Protein AF-A0A1Y2H347-F1 (afdb_monomer)

Solvent-accessible surface area (backbone atoms only — not comparable to full-atom values): 18176 Å² total; per-residue (Å²): 78,51,34,68,47,22,34,55,40,88,91,39,102,70,61,48,77,69,73,77,48,32,53,70,47,96,78,20,32,86,60,45,42,64,55,60,91,37,56,75,48,81,49,45,40,50,41,68,44,62,30,28,42,68,55,87,82,55,81,62,73,86,54,78,66,53,73,85,80,64,63,55,88,30,45,24,12,9,27,26,40,29,26,42,15,80,65,55,60,78,53,42,25,29,32,27,60,44,53,52,38,28,67,52,56,76,40,66,50,54,28,24,40,34,58,47,25,44,60,32,76,53,46,82,24,16,31,42,33,45,37,35,40,34,66,34,44,76,42,37,34,43,44,30,18,23,23,28,34,49,39,92,32,92,83,30,41,70,24,74,17,65,57,90,81,74,85,56,73,90,74,93,75,72,89,75,56,83,34,75,27,50,48,62,62,44,76,51,96,42,75,54,66,67,44,45,48,44,14,62,67,49,30,35,22,55,95,21,83,24,49,73,68,60,70,88,56,71,68,76,50,76,82,76,56,80,78,78,78,80,84,71,79,90,73,89,78,90,82,87,87,80,91,81,90,79,88,85,85,86,87,83,88,85,80,89,85,82,89,86,82,88,82,83,90,85,90,86,88,82,88,86,84,82,90,78,95,82,85,90,85,85,89,90,86,80,88,84,89,90,88,80,90,81,136

Structure (mmCIF, N/CA/C/O backbone):
data_AF-A0A1Y2H347-F1
#
_entry.id   AF-A0A1Y2H347-F1
#
loop_
_atom_site.group_PDB
_atom_site.id
_atom_site.type_symbol
_atom_site.label_atom_id
_atom_site.label_alt_id
_atom_site.label_comp_id
_atom_site.label_asym_id
_atom_site.label_entity_id
_atom_site.label_seq_id
_atom_site.pdbx_PDB_ins_code
_atom_site.Cartn_x
_atom_site.Cartn_y
_atom_site.Cartn_z
_atom_site.occupancy
_atom_site.B_iso_or_equiv
_atom_site.auth_seq_id
_atom_site.auth_comp_id
_atom_site.auth_asym_id
_atom_site.auth_atom_id
_atom_site.pdbx_PDB_model_num
ATOM 1 N N . MET A 1 1 ? 3.485 -7.533 -3.518 1.00 93.12 1 MET A N 1
ATOM 2 C CA . MET A 1 1 ? 3.802 -7.143 -2.125 1.00 93.12 1 MET A CA 1
ATOM 3 C C . MET A 1 1 ? 4.384 -8.350 -1.401 1.00 93.12 1 MET A C 1
ATOM 5 O O . MET A 1 1 ? 3.787 -9.410 -1.523 1.00 93.12 1 MET A O 1
ATOM 9 N N . SER A 1 2 ? 5.546 -8.221 -0.750 1.00 95.25 2 SER A N 1
ATOM 10 C CA . SER A 1 2 ? 6.232 -9.284 0.018 1.00 95.25 2 SER A CA 1
ATOM 11 C C . SER A 1 2 ? 6.139 -9.126 1.532 1.00 95.25 2 SER A C 1
ATOM 13 O O . SER A 1 2 ? 6.194 -10.131 2.235 1.00 95.25 2 SER A O 1
ATOM 15 N N . ASN A 1 3 ? 5.980 -7.898 2.028 1.00 97.44 3 ASN A N 1
ATOM 16 C CA . ASN A 1 3 ? 5.660 -7.629 3.426 1.00 97.44 3 ASN A CA 1
ATOM 17 C C . ASN A 1 3 ? 4.485 -6.637 3.507 1.00 97.44 3 ASN A C 1
ATOM 19 O O . ASN A 1 3 ? 4.618 -5.563 2.919 1.00 97.44 3 ASN A O 1
ATOM 23 N N . PRO A 1 4 ? 3.378 -6.968 4.200 1.00 97.88 4 PRO A N 1
ATOM 24 C CA . PRO A 1 4 ? 3.035 -8.325 4.633 1.00 97.88 4 PRO A CA 1
ATOM 25 C C . PRO A 1 4 ? 3.016 -9.303 3.447 1.00 97.88 4 PRO A C 1
ATOM 27 O O . PRO A 1 4 ? 2.833 -8.873 2.300 1.00 97.88 4 PRO A O 1
ATOM 30 N N . PRO A 1 5 ? 3.199 -10.612 3.689 1.00 96.31 5 PRO A N 1
ATOM 31 C CA . PRO A 1 5 ? 2.982 -11.614 2.662 1.00 96.31 5 PRO A CA 1
ATOM 32 C C . PRO A 1 5 ? 1.569 -11.488 2.078 1.00 96.31 5 PRO A C 1
ATOM 34 O O . PRO A 1 5 ? 0.572 -11.641 2.780 1.00 96.31 5 PRO A O 1
ATOM 37 N N . GLY A 1 6 ? 1.484 -11.157 0.792 1.00 95.62 6 GLY A N 1
ATOM 38 C CA . GLY A 1 6 ? 0.223 -11.098 0.063 1.00 95.62 6 GLY A CA 1
ATOM 39 C C . GLY A 1 6 ? -0.402 -12.471 -0.221 1.00 95.62 6 GLY A C 1
ATOM 40 O O . GLY A 1 6 ? 0.164 -13.532 0.033 1.00 95.62 6 GLY A O 1
ATOM 41 N N . GLN A 1 7 ? -1.569 -12.449 -0.848 1.00 95.25 7 GLN A N 1
ATOM 42 C CA . GLN A 1 7 ? -2.299 -13.631 -1.308 1.00 95.25 7 GLN A CA 1
ATOM 43 C C . GLN A 1 7 ? -1.563 -14.427 -2.392 1.00 95.25 7 GLN A C 1
ATOM 45 O O . GLN A 1 7 ? -1.720 -15.639 -2.493 1.00 95.25 7 GLN A O 1
ATOM 50 N N . ALA A 1 8 ? -0.695 -13.761 -3.151 1.00 93.00 8 ALA A N 1
ATOM 51 C CA . ALA A 1 8 ? 0.220 -14.392 -4.091 1.00 93.00 8 ALA A CA 1
ATOM 52 C C . ALA A 1 8 ? 1.613 -13.767 -3.984 1.00 93.00 8 ALA A C 1
ATOM 54 O O . ALA A 1 8 ? 1.756 -12.560 -3.763 1.00 93.00 8 ALA A O 1
ATOM 55 N N . GLY A 1 9 ? 2.639 -14.600 -4.149 1.00 92.00 9 GLY A N 1
ATOM 56 C CA . GLY A 1 9 ? 4.035 -14.214 -3.974 1.00 92.00 9 GLY A CA 1
ATOM 57 C C . GLY A 1 9 ? 4.979 -15.420 -3.949 1.00 92.00 9 GLY A C 1
ATOM 58 O O . GLY A 1 9 ? 4.580 -16.522 -4.328 1.00 92.00 9 GLY A O 1
ATOM 59 N N . PRO A 1 10 ? 6.230 -15.245 -3.498 1.00 89.50 10 PRO A N 1
ATOM 60 C CA . PRO A 1 10 ? 7.246 -16.301 -3.504 1.00 89.50 10 PRO A CA 1
ATOM 61 C C . PRO A 1 10 ? 6.932 -17.494 -2.585 1.00 89.50 10 PRO A C 1
ATOM 63 O O . PRO A 1 10 ? 7.527 -18.550 -2.750 1.00 89.50 10 PRO A O 1
ATOM 66 N N . TRP A 1 11 ? 5.996 -17.348 -1.644 1.00 90.50 11 TRP A N 1
ATOM 67 C CA . TRP A 1 11 ? 5.477 -18.431 -0.793 1.00 90.50 11 TRP A CA 1
ATOM 68 C C . TRP A 1 11 ? 4.327 -19.225 -1.433 1.00 90.50 11 TRP A C 1
ATOM 70 O O . TRP A 1 11 ? 3.799 -20.133 -0.800 1.00 90.50 11 TRP A O 1
ATOM 80 N N . SER A 1 12 ? 3.879 -18.853 -2.634 1.00 85.88 12 SER A N 1
ATOM 81 C CA . SER A 1 12 ? 2.809 -19.562 -3.344 1.00 85.88 12 SER A CA 1
ATOM 82 C C . SER A 1 12 ? 3.376 -20.572 -4.343 1.00 85.88 12 SER A C 1
ATOM 84 O O . SER A 1 12 ? 4.464 -20.366 -4.879 1.00 85.88 12 SER A O 1
ATOM 86 N N . ASP A 1 13 ? 2.607 -21.618 -4.653 1.00 76.38 13 ASP A N 1
ATOM 87 C CA . ASP A 1 13 ? 3.008 -22.707 -5.562 1.00 76.38 13 ASP A CA 1
ATOM 88 C C . ASP A 1 13 ? 3.187 -22.270 -7.032 1.00 76.38 13 ASP A C 1
ATOM 90 O O . ASP A 1 13 ? 3.652 -23.046 -7.867 1.00 76.38 13 ASP A O 1
ATOM 94 N N . ASN A 1 14 ? 2.829 -21.027 -7.375 1.00 64.38 14 ASN A N 1
ATOM 95 C CA . ASN A 1 14 ? 2.967 -20.474 -8.722 1.00 64.38 14 ASN A CA 1
ATOM 96 C C . ASN A 1 14 ? 3.503 -19.028 -8.694 1.00 64.38 14 ASN A C 1
ATOM 98 O O . ASN A 1 14 ? 2.748 -18.082 -8.948 1.00 64.38 14 ASN A O 1
ATOM 102 N N . PRO A 1 15 ? 4.811 -18.825 -8.430 1.00 65.25 15 PRO A N 1
ATOM 103 C CA . PRO A 1 15 ? 5.450 -17.512 -8.458 1.00 65.25 15 PRO A CA 1
ATOM 104 C C . PRO A 1 15 ? 5.712 -17.060 -9.908 1.00 65.25 15 PRO A C 1
ATOM 106 O O . PRO A 1 15 ? 6.836 -16.716 -10.280 1.00 65.25 15 PRO A O 1
ATOM 109 N N . SER A 1 16 ? 4.686 -17.109 -10.761 1.00 69.88 16 SER A N 1
ATOM 110 C CA . SER A 1 16 ? 4.776 -16.646 -12.146 1.00 69.88 16 SER A CA 1
ATOM 111 C C . SER A 1 16 ? 4.855 -15.121 -12.221 1.00 69.88 16 SER A C 1
ATOM 113 O O . SER A 1 16 ? 4.442 -14.400 -11.311 1.00 69.88 16 SER A O 1
ATOM 115 N N . TYR A 1 17 ? 5.326 -14.616 -13.363 1.00 69.50 17 TYR A N 1
ATOM 116 C CA . TYR A 1 17 ? 5.269 -13.188 -13.696 1.00 69.50 17 TYR A CA 1
ATOM 117 C C . TYR A 1 17 ? 3.833 -12.630 -13.659 1.00 69.50 17 TYR A C 1
ATOM 119 O O . TYR A 1 17 ? 3.648 -11.425 -13.529 1.00 69.50 17 TYR A O 1
ATOM 127 N N . GLU A 1 18 ? 2.811 -13.489 -13.750 1.00 80.19 18 GLU A N 1
ATOM 128 C CA . GLU A 1 18 ? 1.409 -13.080 -13.676 1.00 80.19 18 GLU A CA 1
ATOM 129 C C . GLU A 1 18 ? 1.024 -12.609 -12.275 1.00 80.19 18 GLU A C 1
ATOM 131 O O . GLU A 1 18 ? 0.048 -11.878 -12.138 1.00 80.19 18 GLU A O 1
ATOM 136 N N . VAL A 1 19 ? 1.802 -12.950 -11.239 1.00 86.31 19 VAL A N 1
ATOM 137 C CA . VAL A 1 19 ? 1.644 -12.332 -9.917 1.00 86.31 19 VAL A CA 1
ATOM 138 C C . VAL A 1 19 ? 1.801 -10.815 -10.012 1.00 86.31 19 VAL A C 1
ATOM 140 O O . VAL A 1 19 ? 1.100 -10.101 -9.317 1.00 86.31 19 VAL A O 1
ATOM 143 N N . HIS A 1 20 ? 2.621 -10.306 -10.931 1.00 87.62 20 HIS A N 1
ATOM 144 C CA . HIS A 1 20 ? 2.843 -8.876 -11.162 1.00 87.62 20 HIS A CA 1
ATOM 145 C C . HIS A 1 20 ? 1.991 -8.308 -12.298 1.00 87.62 20 HIS A C 1
ATOM 147 O O . HIS A 1 20 ? 2.404 -7.347 -12.938 1.00 87.62 20 HIS A O 1
ATOM 153 N N . ALA A 1 21 ? 0.846 -8.914 -12.610 1.00 88.75 21 ALA A N 1
ATOM 154 C CA . ALA A 1 21 ? -0.069 -8.401 -13.625 1.00 88.75 21 ALA A CA 1
ATOM 155 C C . ALA A 1 21 ? -1.037 -7.356 -13.050 1.00 88.75 21 ALA A C 1
ATOM 157 O O . ALA A 1 21 ? -1.480 -7.457 -11.906 1.00 88.75 21 ALA A O 1
ATOM 158 N N . TRP A 1 22 ? -1.391 -6.369 -13.872 1.00 90.44 22 TRP A N 1
ATOM 159 C CA . TRP A 1 22 ? -2.414 -5.381 -13.541 1.00 90.44 22 TRP A CA 1
ATOM 160 C C . TRP A 1 22 ? -3.820 -5.986 -13.664 1.00 90.44 22 TRP A C 1
ATOM 162 O O . TRP A 1 22 ? -4.029 -7.004 -14.332 1.00 90.44 22 TRP A O 1
ATOM 172 N N . ILE A 1 23 ? -4.800 -5.352 -13.025 1.00 88.19 23 ILE A N 1
ATOM 173 C CA . ILE A 1 23 ? -6.207 -5.750 -13.082 1.00 88.19 23 ILE A CA 1
ATOM 174 C C . ILE A 1 23 ? -6.718 -5.685 -14.529 1.00 88.19 23 ILE A C 1
ATOM 176 O O . ILE A 1 23 ? -6.473 -4.721 -15.247 1.00 88.19 23 ILE A O 1
ATOM 180 N N . GLY A 1 24 ? -7.434 -6.724 -14.961 1.00 84.81 24 GLY A N 1
ATOM 181 C CA . GLY A 1 24 ? -7.954 -6.880 -16.322 1.00 84.81 24 GLY A CA 1
ATOM 182 C C . GLY A 1 24 ? -7.015 -7.631 -17.272 1.00 84.81 24 GLY A C 1
ATOM 183 O O . GLY A 1 24 ? -7.462 -8.130 -18.304 1.00 84.81 24 GLY A O 1
ATOM 184 N N . PHE A 1 25 ? -5.734 -7.797 -16.934 1.00 86.38 25 PHE A N 1
ATOM 185 C CA . PHE A 1 25 ? -4.812 -8.592 -17.747 1.00 86.38 25 PHE A CA 1
ATOM 186 C C . PHE A 1 25 ? -4.905 -10.078 -17.417 1.00 86.38 25 PHE A C 1
ATOM 188 O O . PHE A 1 25 ? -4.845 -10.454 -16.252 1.00 86.38 25 PHE A O 1
ATOM 195 N N . LYS A 1 26 ? -5.012 -10.939 -18.440 1.00 83.69 26 LYS A N 1
ATOM 196 C CA . LYS A 1 26 ? -4.973 -12.413 -18.305 1.00 83.69 26 LYS A CA 1
ATOM 197 C C . LYS A 1 26 ? -5.829 -12.962 -17.148 1.00 83.69 26 LYS A C 1
ATOM 199 O O . LYS A 1 26 ? -5.398 -13.831 -16.398 1.00 83.69 26 LYS A O 1
ATOM 204 N N . GLY A 1 27 ? -7.043 -12.434 -16.992 1.00 81.38 27 GLY A N 1
ATOM 205 C CA . GLY A 1 27 ? -7.990 -12.899 -15.977 1.00 81.38 27 GLY A CA 1
ATOM 206 C C . GLY A 1 27 ? -7.736 -12.390 -14.555 1.00 81.38 27 GLY A C 1
ATOM 207 O O . GLY A 1 27 ? -8.400 -12.865 -13.640 1.00 81.38 27 GLY A O 1
ATOM 208 N N . LYS A 1 28 ? -6.828 -11.426 -14.335 1.00 87.19 28 LYS A N 1
ATOM 209 C CA . LYS A 1 28 ? -6.743 -10.735 -13.040 1.00 87.19 28 LYS A CA 1
ATOM 210 C C . LYS A 1 28 ? -7.983 -9.895 -12.810 1.00 87.19 28 LYS A C 1
ATOM 212 O O . LYS A 1 28 ? -8.314 -9.026 -13.613 1.00 87.19 28 LYS A O 1
ATOM 217 N N . THR A 1 29 ? -8.640 -10.133 -11.687 1.00 87.94 29 THR A N 1
ATOM 218 C CA . THR A 1 29 ? -9.873 -9.449 -11.308 1.00 87.94 29 THR A CA 1
ATOM 219 C C . THR A 1 29 ? -9.644 -8.577 -10.091 1.00 87.94 29 THR A C 1
ATOM 221 O O . THR A 1 29 ? -8.858 -8.912 -9.208 1.00 87.94 29 THR A O 1
ATOM 224 N N . PHE A 1 30 ? -10.355 -7.459 -10.026 1.00 89.75 30 PHE A N 1
ATOM 225 C CA . PHE A 1 30 ? -10.519 -6.738 -8.775 1.00 89.75 30 PHE A CA 1
ATOM 226 C C . PHE A 1 30 ? -11.594 -7.442 -7.919 1.00 89.75 30 PHE A C 1
ATOM 228 O O . PHE A 1 30 ? -12.601 -7.868 -8.489 1.00 89.75 30 PHE A O 1
ATOM 235 N N . PRO A 1 31 ? -11.422 -7.549 -6.589 1.00 94.19 31 PRO A N 1
ATOM 236 C CA . PRO A 1 31 ? -10.257 -7.134 -5.811 1.00 94.19 31 PRO A CA 1
ATOM 237 C C . PRO A 1 31 ? -9.133 -8.185 -5.791 1.00 94.19 31 PRO A C 1
ATOM 239 O O . PRO A 1 31 ? -9.271 -9.310 -6.269 1.00 94.19 31 PRO A O 1
ATOM 242 N N . CYS A 1 32 ? -8.003 -7.795 -5.203 1.00 93.62 32 CYS A N 1
ATOM 243 C CA . CYS A 1 32 ? -6.865 -8.644 -4.870 1.00 93.62 32 CYS A CA 1
ATOM 244 C C . CYS A 1 32 ? -6.243 -9.465 -6.012 1.00 93.62 32 CYS A C 1
ATOM 246 O O . CYS A 1 32 ? -5.554 -10.444 -5.745 1.00 93.62 32 CYS A O 1
ATOM 248 N N . GLY A 1 33 ? -6.492 -9.123 -7.277 1.00 90.38 33 GLY A N 1
ATOM 249 C CA . GLY A 1 33 ? -6.017 -9.896 -8.427 1.00 90.38 33 GLY A CA 1
ATOM 250 C C . GLY A 1 33 ? -6.722 -11.246 -8.615 1.00 90.38 33 GLY A C 1
ATOM 251 O O . GLY A 1 33 ? -6.287 -12.026 -9.462 1.00 90.38 33 GLY A O 1
ATOM 252 N N . GLY A 1 34 ? -7.788 -11.523 -7.852 1.00 91.44 34 GLY A N 1
ATOM 253 C CA . GLY A 1 34 ? -8.517 -12.797 -7.871 1.00 91.44 34 GLY A CA 1
ATOM 254 C C . GLY A 1 34 ? -7.784 -13.963 -7.199 1.00 91.44 34 GLY A C 1
ATOM 255 O O . GLY A 1 34 ? -8.117 -15.120 -7.453 1.00 91.44 34 GLY A O 1
ATOM 256 N N . TYR A 1 35 ? -6.765 -13.689 -6.380 1.00 92.81 35 TYR A N 1
ATOM 257 C CA . TYR A 1 35 ? -6.012 -14.738 -5.694 1.00 92.81 35 TYR A CA 1
ATOM 258 C C . TYR A 1 35 ? -6.795 -15.347 -4.521 1.00 92.81 35 TYR A C 1
ATOM 260 O O . TYR A 1 35 ? -7.585 -14.655 -3.876 1.00 92.81 35 TYR A O 1
ATOM 268 N N . PRO A 1 36 ? -6.569 -16.639 -4.213 1.00 92.69 36 PRO A N 1
ATOM 269 C CA . PRO A 1 36 ? -7.099 -17.245 -3.000 1.00 92.69 36 PRO A CA 1
ATOM 270 C C . PRO A 1 36 ? -6.439 -16.644 -1.753 1.00 92.69 36 PRO A C 1
ATOM 272 O O . PRO A 1 36 ? -5.430 -15.943 -1.824 1.00 92.69 36 PRO A O 1
ATOM 275 N N . LYS A 1 37 ? -6.997 -16.963 -0.584 1.00 94.50 37 LYS A N 1
ATOM 276 C CA . LYS A 1 37 ? -6.430 -16.590 0.714 1.00 94.50 37 LYS A CA 1
ATOM 277 C C . LYS A 1 37 ? -4.957 -16.996 0.826 1.00 94.50 37 LYS A C 1
ATOM 279 O O . LYS A 1 37 ? -4.602 -18.141 0.552 1.00 94.50 37 LYS A O 1
ATOM 284 N N . GLY A 1 38 ? -4.129 -16.051 1.262 1.00 93.06 38 GLY A N 1
ATOM 285 C CA . GLY A 1 38 ? -2.705 -16.257 1.509 1.00 93.06 38 GLY A CA 1
ATOM 286 C C . GLY A 1 38 ? -2.373 -16.442 2.989 1.00 93.06 38 GLY A C 1
ATOM 287 O O . GLY A 1 38 ? -3.270 -16.645 3.814 1.00 93.06 38 GLY A O 1
ATOM 288 N N . PRO A 1 39 ? -1.080 -16.339 3.342 1.00 96.31 39 PRO A N 1
ATOM 289 C CA . PRO A 1 39 ? -0.640 -16.301 4.730 1.00 96.31 39 PRO A CA 1
ATOM 290 C C . PRO A 1 39 ? -1.331 -15.182 5.515 1.00 96.31 39 PRO A C 1
ATOM 292 O O . PRO A 1 39 ? -1.610 -14.108 4.980 1.00 96.31 39 PRO A O 1
ATOM 295 N N . VAL A 1 40 ? -1.575 -15.432 6.802 1.00 98.25 40 VAL A N 1
ATOM 296 C CA . VAL A 1 40 ? -2.191 -14.458 7.709 1.00 98.25 40 VAL A CA 1
ATOM 297 C C . VAL A 1 40 ? -1.109 -13.789 8.546 1.00 98.25 40 VAL A C 1
ATOM 299 O O . VAL A 1 40 ? -0.312 -14.474 9.186 1.00 98.25 40 VAL A O 1
ATOM 302 N N . THR A 1 41 ? -1.099 -12.455 8.566 1.00 98.56 41 THR A N 1
ATOM 303 C CA . THR A 1 41 ? -0.198 -11.669 9.426 1.00 98.56 41 THR A CA 1
ATOM 304 C C . THR A 1 41 ? -0.981 -10.962 10.527 1.00 98.56 41 THR A C 1
ATOM 306 O O . THR A 1 41 ? -1.977 -10.295 10.254 1.00 98.56 41 THR A O 1
ATOM 309 N N . THR A 1 42 ? -0.532 -11.090 11.774 1.00 98.69 42 THR A N 1
ATOM 310 C CA . THR A 1 42 ? -1.181 -10.453 12.928 1.00 98.69 42 THR A CA 1
ATOM 311 C C . THR A 1 42 ? -0.494 -9.141 13.285 1.00 98.69 42 THR A C 1
ATOM 313 O O . THR A 1 42 ? 0.718 -9.109 13.484 1.00 98.69 42 THR A O 1
ATOM 316 N N . TYR A 1 43 ? -1.294 -8.093 13.448 1.00 98.75 43 TYR A N 1
ATOM 317 C CA . TYR A 1 43 ? -0.891 -6.757 13.865 1.00 98.75 43 TYR A CA 1
ATOM 318 C C . TYR A 1 43 ? -1.723 -6.270 15.057 1.00 98.75 43 TYR A C 1
ATOM 320 O O . TYR A 1 43 ? -2.758 -6.845 15.419 1.00 98.75 43 TYR A O 1
ATOM 328 N N . ARG A 1 44 ? -1.280 -5.167 15.655 1.00 98.56 44 ARG A N 1
ATOM 329 C CA . ARG A 1 44 ? -2.075 -4.315 16.539 1.00 98.56 44 ARG A CA 1
ATOM 330 C C . ARG A 1 44 ? -2.377 -2.981 15.861 1.00 98.56 44 ARG A C 1
ATOM 332 O O . ARG A 1 44 ? -1.587 -2.495 15.054 1.00 98.56 44 ARG A O 1
ATOM 339 N N . ALA A 1 45 ? -3.497 -2.364 16.221 1.00 98.44 45 ALA A N 1
ATOM 340 C CA . ALA A 1 45 ? -3.738 -0.962 15.895 1.00 98.44 45 ALA A CA 1
ATOM 341 C C . ALA A 1 45 ? -2.563 -0.102 16.403 1.00 98.44 45 ALA A C 1
ATOM 343 O O . ALA A 1 45 ? -2.077 -0.301 17.518 1.00 98.44 45 ALA A O 1
ATOM 344 N N . GLY A 1 46 ? -2.082 0.824 15.573 1.00 98.25 46 GLY A N 1
ATOM 345 C CA . GLY A 1 46 ? -0.901 1.647 15.844 1.00 98.25 46 GLY A CA 1
ATOM 346 C C . GLY A 1 46 ? 0.427 1.063 15.350 1.00 98.25 46 GLY A C 1
ATOM 347 O O . GLY A 1 46 ? 1.395 1.823 15.258 1.00 98.25 46 GLY A O 1
ATOM 348 N N . ASP A 1 47 ? 0.494 -0.232 15.009 1.00 98.75 47 ASP A N 1
ATOM 349 C CA . ASP A 1 47 ? 1.706 -0.829 14.436 1.00 98.75 47 ASP A CA 1
ATOM 350 C C . ASP A 1 47 ? 2.056 -0.164 13.089 1.00 98.75 47 ASP A C 1
ATOM 352 O O . ASP A 1 47 ? 1.181 0.211 12.303 1.00 98.75 47 ASP A O 1
ATOM 356 N N . ILE A 1 48 ? 3.356 -0.052 12.806 1.00 98.81 48 ILE A N 1
ATOM 357 C CA . ILE A 1 48 ? 3.869 0.393 11.506 1.00 98.81 48 ILE A CA 1
ATOM 358 C C . ILE A 1 48 ? 4.220 -0.835 10.670 1.00 98.81 48 ILE A C 1
ATOM 360 O O . ILE A 1 48 ? 5.061 -1.653 11.047 1.00 98.81 48 ILE A O 1
ATOM 364 N N . ILE A 1 49 ? 3.591 -0.944 9.505 1.00 98.75 49 ILE A N 1
ATOM 365 C CA . ILE A 1 49 ? 3.894 -1.946 8.495 1.00 98.75 49 ILE A CA 1
ATOM 366 C C . ILE A 1 49 ? 5.021 -1.408 7.612 1.00 98.75 49 ILE A C 1
ATOM 368 O O . ILE A 1 49 ? 4.822 -0.462 6.854 1.00 98.75 49 ILE A O 1
ATOM 372 N N . GLN A 1 50 ? 6.191 -2.045 7.658 1.00 98.44 50 GLN A N 1
ATOM 373 C CA . GLN A 1 50 ? 7.275 -1.789 6.704 1.00 98.44 50 GLN A CA 1
ATOM 374 C C . GLN A 1 50 ? 6.950 -2.455 5.366 1.00 98.44 50 GLN A C 1
ATOM 376 O O . GLN A 1 50 ? 7.416 -3.566 5.106 1.00 98.44 50 GLN A O 1
ATOM 381 N N . VAL A 1 51 ? 6.113 -1.841 4.527 1.00 98.69 51 VAL A N 1
ATOM 382 C CA . VAL A 1 51 ? 5.676 -2.506 3.297 1.00 98.69 51 VAL A CA 1
ATOM 383 C C . VAL A 1 51 ? 6.871 -2.749 2.378 1.00 98.69 51 VAL A C 1
ATOM 385 O O . VAL A 1 51 ? 7.665 -1.844 2.119 1.00 98.69 51 VAL A O 1
ATOM 388 N N . ARG A 1 52 ? 7.005 -3.983 1.885 1.00 97.81 52 ARG A N 1
ATOM 389 C CA . ARG A 1 52 ? 8.069 -4.389 0.954 1.00 97.81 52 ARG A CA 1
ATOM 390 C C . ARG A 1 52 ? 7.471 -4.952 -0.323 1.00 97.81 52 ARG A C 1
ATOM 392 O O . ARG A 1 52 ? 6.410 -5.590 -0.320 1.00 97.81 52 ARG A O 1
ATOM 399 N N . PHE A 1 53 ? 8.188 -4.753 -1.420 1.00 95.62 53 PHE A N 1
ATOM 400 C CA . PHE A 1 53 ? 7.850 -5.308 -2.724 1.00 95.62 53 PHE A CA 1
ATOM 401 C C . PHE A 1 53 ? 8.837 -6.402 -3.130 1.00 95.62 53 PHE A C 1
ATOM 403 O O . PHE A 1 53 ? 9.937 -6.518 -2.597 1.00 95.62 53 PHE A O 1
ATOM 410 N N . TRP A 1 54 ? 8.411 -7.242 -4.068 1.00 92.94 54 TRP A N 1
ATOM 411 C CA . TRP A 1 54 ? 9.175 -8.384 -4.557 1.00 92.94 54 TRP A CA 1
ATOM 412 C C . TRP A 1 54 ? 8.880 -8.596 -6.032 1.00 92.94 54 TRP A C 1
ATOM 414 O O . TRP A 1 54 ? 7.740 -8.402 -6.463 1.00 92.94 54 TRP A O 1
ATOM 424 N N . ASN A 1 55 ? 9.883 -9.059 -6.773 1.00 89.81 55 ASN A N 1
ATOM 425 C CA . ASN A 1 55 ? 9.726 -9.612 -8.109 1.00 89.81 55 ASN A CA 1
ATOM 426 C C . ASN A 1 55 ? 10.423 -10.978 -8.221 1.00 89.81 55 ASN A C 1
ATOM 428 O O . ASN A 1 55 ? 11.241 -11.338 -7.380 1.00 89.81 55 ASN A O 1
ATOM 432 N N . HIS A 1 56 ? 10.130 -11.732 -9.281 1.00 88.38 56 HIS A N 1
ATOM 433 C CA . HIS A 1 56 ? 10.597 -13.114 -9.479 1.00 88.38 56 HIS A CA 1
ATOM 434 C C . HIS A 1 56 ? 12.131 -13.294 -9.558 1.00 88.38 56 HIS A C 1
ATOM 436 O O . HIS A 1 56 ? 12.640 -14.426 -9.540 1.00 88.38 56 HIS A O 1
ATOM 442 N N . GLN A 1 57 ? 12.883 -12.196 -9.657 1.00 89.19 57 GLN A N 1
ATOM 443 C CA . GLN A 1 57 ? 14.344 -12.204 -9.662 1.00 89.19 57 GLN A CA 1
ATOM 444 C C . GLN A 1 57 ? 14.937 -12.114 -8.251 1.00 89.19 57 GLN A C 1
ATOM 446 O O . GLN A 1 57 ? 16.063 -12.563 -8.050 1.00 89.19 57 GLN A O 1
ATOM 451 N N . VAL A 1 58 ? 14.178 -11.632 -7.263 1.00 89.88 58 VAL A N 1
ATOM 452 C CA . VAL A 1 58 ? 14.559 -11.684 -5.847 1.00 89.88 58 VAL A CA 1
ATOM 453 C C . VAL A 1 58 ? 14.370 -13.118 -5.338 1.00 89.88 58 VAL A C 1
ATOM 455 O O . VAL A 1 58 ? 13.242 -13.576 -5.143 1.00 89.88 58 VAL A O 1
ATOM 458 N N . LYS A 1 59 ? 15.479 -13.851 -5.167 1.00 88.75 59 LYS A N 1
ATOM 459 C CA . LYS A 1 59 ? 15.471 -15.259 -4.722 1.00 88.75 59 LYS A CA 1
ATOM 460 C C . LYS A 1 59 ? 15.290 -15.407 -3.217 1.00 88.75 59 LYS A C 1
ATOM 462 O O . LYS A 1 59 ? 14.473 -16.211 -2.787 1.00 88.75 59 LYS A O 1
ATOM 467 N N . ASP A 1 60 ? 16.022 -14.612 -2.449 1.00 91.62 60 ASP A N 1
ATOM 468 C CA . ASP A 1 60 ? 15.836 -14.484 -1.008 1.00 91.62 60 ASP A CA 1
ATOM 469 C C . ASP A 1 60 ? 14.967 -13.253 -0.750 1.00 91.62 60 ASP A C 1
ATOM 471 O O . ASP A 1 60 ? 15.451 -12.123 -0.767 1.00 91.62 60 ASP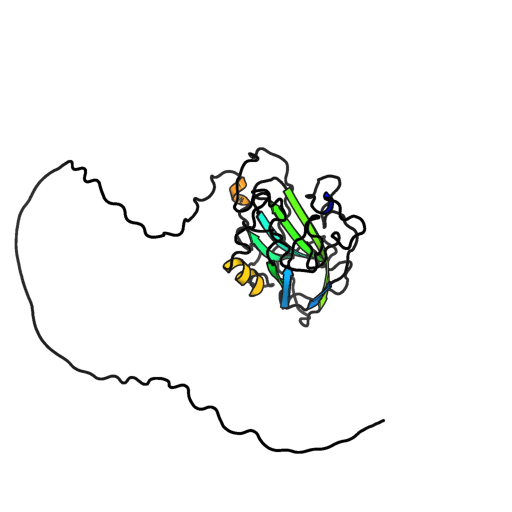 A O 1
ATOM 475 N N . TYR A 1 61 ? 13.656 -13.468 -0.623 1.00 89.00 61 TYR A N 1
ATOM 476 C CA . TYR A 1 61 ? 12.688 -12.384 -0.437 1.00 89.00 61 TYR A CA 1
ATOM 477 C C . TYR A 1 61 ? 12.553 -11.950 1.027 1.00 89.00 61 TYR A C 1
ATOM 479 O O . TYR A 1 61 ? 11.908 -10.936 1.304 1.00 89.00 61 TYR A O 1
ATOM 487 N N . GLN A 1 62 ? 13.110 -12.727 1.959 1.00 91.25 62 GLN A N 1
ATOM 488 C CA . GLN A 1 62 ? 13.113 -12.435 3.387 1.00 91.25 62 GLN A CA 1
ATOM 489 C C . GLN A 1 62 ? 14.231 -11.452 3.744 1.00 91.25 62 GLN A C 1
ATOM 491 O O . GLN A 1 62 ? 14.025 -10.577 4.591 1.00 91.25 62 GLN A O 1
ATOM 496 N N . SER A 1 63 ? 15.383 -11.559 3.079 1.00 93.50 63 SER A N 1
ATOM 497 C CA . SER A 1 63 ? 16.465 -10.581 3.192 1.00 93.50 63 SER A CA 1
ATOM 498 C C . SER A 1 63 ? 16.093 -9.248 2.540 1.00 93.50 63 SER A C 1
ATOM 500 O O . SER A 1 63 ? 15.546 -9.196 1.438 1.00 93.50 63 SER A O 1
ATOM 502 N N . PHE A 1 64 ? 16.401 -8.149 3.229 1.00 94.75 64 PHE A N 1
ATOM 503 C CA . PHE A 1 64 ? 16.126 -6.797 2.751 1.00 94.75 64 PHE A CA 1
ATOM 504 C C . PHE A 1 64 ? 17.272 -5.829 3.116 1.00 94.75 64 PHE A C 1
ATOM 506 O O . PHE A 1 64 ? 17.747 -5.887 4.253 1.00 94.75 64 PHE A O 1
ATOM 513 N N . PRO A 1 65 ? 17.687 -4.911 2.214 1.00 94.38 65 PRO A N 1
ATOM 514 C CA . PRO A 1 65 ? 17.218 -4.762 0.829 1.00 94.38 65 PRO A CA 1
ATOM 515 C C . PRO A 1 65 ? 17.613 -5.965 -0.047 1.00 94.38 65 PRO A C 1
ATOM 517 O O . PRO A 1 65 ? 18.526 -6.709 0.317 1.00 94.38 65 PRO A O 1
ATOM 520 N N . PRO A 1 66 ? 16.932 -6.191 -1.186 1.00 93.44 66 PRO A N 1
ATOM 521 C CA . PRO A 1 66 ? 17.370 -7.206 -2.136 1.00 93.44 66 PRO A CA 1
ATOM 522 C C . PRO A 1 66 ? 18.746 -6.834 -2.730 1.00 93.44 66 PRO A C 1
ATOM 524 O O . PRO A 1 66 ? 19.130 -5.661 -2.681 1.00 93.44 66 PRO A O 1
ATOM 527 N N . PRO A 1 67 ? 19.489 -7.796 -3.317 1.00 91.62 67 PRO A N 1
ATOM 528 C CA . PRO A 1 67 ? 20.751 -7.510 -3.997 1.00 91.62 67 PRO A CA 1
ATOM 529 C C . PRO A 1 67 ? 20.622 -6.397 -5.044 1.00 91.62 67 PRO A C 1
ATOM 531 O O . PRO A 1 67 ? 19.617 -6.319 -5.753 1.00 91.62 67 PRO A O 1
ATOM 534 N N . ASP A 1 68 ? 21.663 -5.573 -5.175 1.00 87.56 68 ASP A N 1
ATOM 535 C CA . ASP A 1 68 ? 21.719 -4.523 -6.193 1.00 87.56 68 ASP A CA 1
ATOM 536 C C . ASP A 1 68 ? 21.603 -5.095 -7.619 1.00 87.56 68 ASP A C 1
ATOM 538 O O . ASP A 1 68 ? 21.968 -6.239 -7.895 1.00 87.56 68 ASP A O 1
ATOM 542 N N . ASN A 1 69 ? 21.172 -4.250 -8.560 1.00 86.25 69 ASN A N 1
ATOM 543 C CA . ASN A 1 69 ? 21.054 -4.554 -9.994 1.00 86.25 69 ASN A CA 1
ATOM 544 C C . ASN A 1 69 ? 19.995 -5.604 -10.375 1.00 86.25 69 ASN A C 1
ATOM 546 O O . ASN A 1 69 ? 20.006 -6.101 -11.504 1.00 86.25 69 ASN A O 1
ATOM 550 N N . ILE A 1 70 ? 19.044 -5.902 -9.492 1.00 89.31 70 ILE A N 1
ATOM 551 C CA . ILE A 1 70 ? 17.805 -6.590 -9.857 1.00 89.31 70 ILE A CA 1
ATOM 552 C C . ILE A 1 70 ? 16.912 -5.632 -10.665 1.00 89.31 70 ILE A C 1
ATOM 554 O O . ILE A 1 70 ? 16.550 -4.558 -10.167 1.00 89.31 70 ILE A O 1
ATOM 558 N N . PRO A 1 71 ? 16.562 -5.972 -11.918 1.00 86.06 71 PRO A N 1
ATOM 559 C CA . PRO A 1 71 ? 15.724 -5.105 -12.719 1.00 86.06 71 PRO A CA 1
ATOM 560 C C . PRO A 1 71 ? 14.279 -5.094 -12.208 1.00 86.06 71 PRO A C 1
ATOM 562 O O . PRO A 1 71 ? 13.788 -6.064 -11.634 1.00 86.06 71 PRO A O 1
ATOM 565 N N . GLN A 1 72 ? 13.590 -3.974 -12.405 1.00 87.19 72 GLN A N 1
ATOM 566 C CA . GLN A 1 72 ? 12.182 -3.806 -12.047 1.00 87.19 72 GLN A CA 1
ATOM 567 C C . GLN A 1 72 ? 11.486 -2.896 -13.058 1.00 87.19 72 GLN A C 1
ATOM 569 O O . GLN A 1 72 ? 12.090 -1.965 -13.586 1.00 87.19 72 GLN A O 1
ATOM 574 N N . ALA A 1 73 ? 10.211 -3.174 -13.325 1.00 85.69 73 ALA A N 1
ATOM 575 C CA . ALA A 1 73 ? 9.366 -2.345 -14.173 1.00 85.69 73 ALA A CA 1
ATOM 576 C C . ALA A 1 73 ? 8.516 -1.445 -13.275 1.00 85.69 73 ALA A C 1
ATOM 578 O O . ALA A 1 73 ? 7.500 -1.877 -12.736 1.00 85.69 73 ALA A O 1
ATOM 579 N N . ARG A 1 74 ? 8.981 -0.210 -13.067 1.00 85.12 74 ARG A N 1
ATOM 580 C CA . ARG A 1 74 ? 8.309 0.759 -12.193 1.00 85.12 74 ARG A CA 1
ATOM 581 C C . ARG A 1 74 ? 7.299 1.640 -12.911 1.00 85.12 74 ARG A C 1
ATOM 583 O O . ARG A 1 74 ? 6.590 2.343 -12.222 1.00 85.12 74 ARG A O 1
ATOM 590 N N . HIS A 1 75 ? 7.188 1.573 -14.238 1.00 83.50 75 HIS A N 1
ATOM 591 C CA . HIS A 1 75 ? 6.121 2.214 -15.024 1.00 83.50 75 HIS A CA 1
ATOM 592 C C . HIS A 1 75 ? 5.787 3.666 -14.618 1.00 83.50 75 HIS A C 1
ATOM 594 O O . HIS A 1 75 ? 4.618 4.031 -14.496 1.00 83.50 75 HIS A O 1
ATOM 600 N N . GLY A 1 76 ? 6.788 4.517 -14.437 1.00 79.81 76 GLY A N 1
ATOM 601 C CA . GLY A 1 76 ? 6.617 5.901 -13.996 1.00 79.81 76 GLY A CA 1
ATOM 602 C C . GLY A 1 76 ? 6.772 6.097 -12.491 1.00 79.81 76 GLY A C 1
ATOM 603 O O . GLY A 1 76 ? 6.543 7.196 -11.989 1.00 79.81 76 GLY A O 1
ATOM 604 N N . GLY A 1 77 ? 7.038 5.012 -11.762 1.00 86.25 77 GLY A N 1
ATOM 605 C CA . GLY A 1 77 ? 6.472 4.812 -10.436 1.00 86.25 77 GLY A CA 1
ATOM 606 C C . GLY A 1 77 ? 4.959 5.056 -10.465 1.00 86.25 77 GLY A C 1
ATOM 607 O O . GLY A 1 77 ? 4.252 4.512 -11.317 1.00 86.25 77 GLY A O 1
ATOM 608 N N . GLY A 1 78 ? 4.427 5.862 -9.554 1.00 87.88 78 GLY A N 1
ATOM 609 C CA . GLY A 1 78 ? 2.998 6.132 -9.538 1.00 87.88 78 GLY A CA 1
ATOM 610 C C . GLY A 1 78 ? 2.416 6.545 -8.204 1.00 87.88 78 GLY A C 1
ATOM 611 O O . GLY A 1 78 ? 3.121 6.932 -7.271 1.00 87.88 78 GLY A O 1
ATOM 612 N N . ALA A 1 79 ? 1.093 6.455 -8.147 1.00 92.06 79 ALA A N 1
ATOM 613 C CA . ALA A 1 79 ? 0.307 6.632 -6.941 1.00 92.06 79 ALA A CA 1
ATOM 614 C C . ALA A 1 79 ? 0.063 5.265 -6.308 1.00 92.06 79 ALA A C 1
ATOM 616 O O . ALA A 1 79 ? -0.653 4.439 -6.876 1.00 92.06 79 ALA A O 1
ATOM 617 N N . CYS A 1 80 ? 0.664 5.031 -5.149 1.00 97.75 80 CYS A N 1
ATOM 618 C CA . CYS A 1 80 ? 0.351 3.902 -4.295 1.00 97.75 80 CYS A CA 1
ATOM 619 C C . CYS A 1 80 ? -0.614 4.324 -3.198 1.00 97.75 80 CYS A C 1
ATOM 621 O O . CYS A 1 80 ? -0.377 5.330 -2.525 1.00 97.75 80 CYS A O 1
ATOM 623 N N . GLU A 1 81 ? -1.615 3.494 -2.944 1.00 98.50 81 GLU A N 1
ATOM 624 C CA . GLU A 1 81 ? -2.442 3.595 -1.749 1.00 98.50 81 GLU A CA 1
ATOM 625 C C . GLU A 1 81 ? -2.377 2.283 -0.972 1.00 98.50 81 GLU A C 1
ATOM 627 O O . GLU A 1 81 ? -2.275 1.188 -1.532 1.00 98.50 81 GLU A O 1
ATOM 632 N N . PHE A 1 82 ? -2.418 2.410 0.345 1.00 98.88 82 PHE A N 1
ATOM 633 C CA . PHE A 1 82 ? -2.419 1.312 1.291 1.00 98.88 82 PHE A CA 1
ATOM 634 C C . PHE A 1 82 ? -3.713 1.380 2.074 1.00 98.88 82 PHE A C 1
ATOM 636 O O . PHE A 1 82 ? -4.007 2.411 2.677 1.00 98.88 82 PHE A O 1
ATOM 643 N N . SER A 1 83 ? -4.495 0.309 2.043 1.00 98.81 83 SER A N 1
ATOM 644 C CA . SER A 1 83 ? -5.882 0.339 2.510 1.00 98.81 83 SER A CA 1
ATOM 645 C C . SER A 1 83 ? -6.219 -0.860 3.377 1.00 98.81 83 SER A C 1
ATOM 647 O O . SER A 1 83 ? -5.650 -1.938 3.217 1.00 98.81 83 SER A O 1
ATOM 649 N N . LEU A 1 84 ? -7.186 -0.683 4.270 1.00 98.88 84 LEU A N 1
ATOM 650 C CA . LEU A 1 84 ? -7.817 -1.764 5.015 1.00 98.88 84 LEU A CA 1
ATOM 651 C C . LEU A 1 84 ? -9.195 -2.064 4.430 1.00 98.88 84 LEU A C 1
ATOM 653 O O . LEU A 1 84 ? -9.926 -1.150 4.061 1.00 98.88 84 LEU A O 1
ATOM 657 N N . SER A 1 85 ? -9.565 -3.340 4.396 1.00 98.62 85 SER A N 1
ATOM 658 C CA . SER A 1 85 ? -10.939 -3.784 4.158 1.00 98.62 85 SER A CA 1
ATOM 659 C C . SER A 1 85 ? -11.347 -4.745 5.260 1.00 98.62 85 SER A C 1
ATOM 661 O O . SER A 1 85 ? -10.606 -5.681 5.558 1.00 98.62 85 SER A O 1
ATOM 663 N N . TYR A 1 86 ? -12.493 -4.495 5.897 1.00 98.25 86 TYR A N 1
ATOM 664 C CA . TYR A 1 86 ? -13.052 -5.335 6.972 1.00 98.25 86 TYR A CA 1
ATOM 665 C C . TYR A 1 86 ? -14.304 -6.105 6.497 1.00 98.25 86 TYR A C 1
ATOM 667 O O . TYR A 1 86 ? -15.049 -6.698 7.286 1.00 98.25 86 TYR A O 1
ATOM 675 N N . ASP A 1 87 ? -14.578 -6.103 5.192 1.00 97.50 87 ASP A N 1
ATOM 676 C CA . ASP A 1 87 ? -15.762 -6.706 4.574 1.00 97.50 87 ASP A CA 1
ATOM 677 C C . ASP A 1 87 ? -15.437 -7.642 3.400 1.00 97.50 87 ASP A C 1
ATOM 679 O O . ASP A 1 87 ? -16.314 -7.950 2.588 1.00 97.50 87 ASP A O 1
ATOM 683 N N . GLY A 1 88 ? -14.201 -8.151 3.357 1.00 95.81 88 GLY A N 1
ATOM 684 C CA . GLY A 1 88 ? -13.754 -9.099 2.337 1.00 95.81 88 GLY A CA 1
ATOM 685 C C . GLY A 1 88 ? -13.473 -8.444 0.986 1.00 95.81 88 GLY A C 1
ATOM 686 O O . GLY A 1 88 ? -13.626 -9.088 -0.048 1.00 95.81 88 GLY A O 1
ATOM 687 N N . GLY A 1 89 ? -13.081 -7.168 0.986 1.00 95.19 89 GLY A N 1
ATOM 688 C CA . GLY A 1 89 ? -12.668 -6.429 -0.204 1.00 95.19 89 GLY A CA 1
ATOM 689 C C . GLY A 1 89 ? -13.796 -5.716 -0.947 1.00 95.19 89 GLY A C 1
ATOM 690 O O . GLY A 1 89 ? -13.607 -5.367 -2.114 1.00 95.19 89 GLY A O 1
ATOM 691 N N . LYS A 1 90 ? -14.957 -5.501 -0.309 1.00 94.12 90 LYS A N 1
ATOM 692 C CA . LYS A 1 90 ? -16.061 -4.728 -0.906 1.00 94.12 90 LYS A CA 1
ATOM 693 C C . LYS A 1 90 ? -15.823 -3.229 -0.752 1.00 94.12 90 LYS A C 1
ATOM 695 O O . LYS A 1 90 ? -16.094 -2.483 -1.688 1.00 94.12 90 LYS A O 1
ATOM 700 N N . THR A 1 91 ? -15.297 -2.808 0.397 1.00 95.62 91 THR A N 1
ATOM 701 C CA . THR A 1 91 ? -14.882 -1.426 0.679 1.00 95.62 91 THR A CA 1
ATOM 702 C C . THR A 1 91 ? -13.415 -1.368 1.094 1.00 95.62 91 THR A C 1
ATOM 704 O O . THR A 1 91 ? -12.861 -2.353 1.591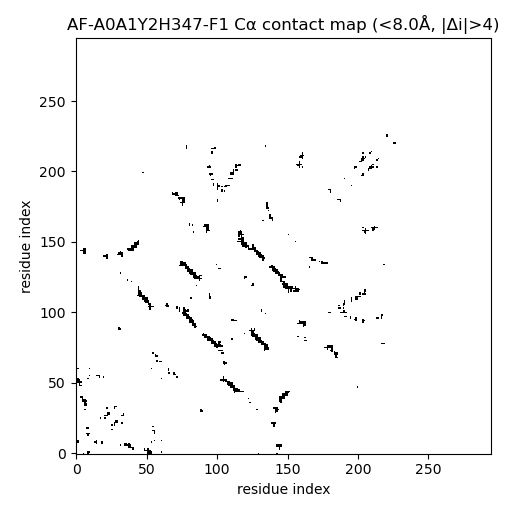 1.00 95.62 91 THR A O 1
ATOM 707 N N . TRP A 1 92 ? -12.779 -0.220 0.846 1.00 98.06 92 TRP A N 1
ATOM 708 C CA . TRP A 1 92 ? -11.348 -0.004 1.053 1.00 98.06 92 TRP A CA 1
ATOM 709 C C . TRP A 1 92 ? -11.098 1.369 1.667 1.00 98.06 92 TRP A C 1
ATOM 711 O O . TRP A 1 92 ? -11.348 2.389 1.029 1.00 98.06 92 TRP A O 1
ATOM 721 N N . ASN A 1 93 ? -10.568 1.379 2.885 1.00 98.62 93 ASN A N 1
ATOM 722 C CA . ASN A 1 93 ? -10.306 2.580 3.667 1.00 98.62 93 ASN A CA 1
ATOM 723 C C . ASN A 1 93 ? -8.799 2.843 3.688 1.00 98.62 93 ASN A C 1
ATOM 725 O O . ASN A 1 93 ? -8.035 2.036 4.226 1.00 98.62 93 ASN A O 1
ATOM 729 N N . VAL A 1 94 ? -8.369 3.952 3.096 1.00 98.81 94 VAL A N 1
ATOM 730 C CA . VAL A 1 94 ? -6.953 4.294 2.938 1.00 98.81 94 VAL A CA 1
ATOM 731 C C . VAL A 1 94 ? -6.335 4.646 4.290 1.00 98.81 94 VAL A C 1
ATOM 733 O O . VAL A 1 94 ? -6.838 5.492 5.026 1.00 98.81 94 VAL A O 1
ATOM 736 N N . ILE A 1 95 ? -5.207 4.008 4.587 1.00 98.81 95 ILE A N 1
ATOM 737 C CA . ILE A 1 95 ? -4.365 4.240 5.767 1.00 98.81 95 ILE A CA 1
ATOM 738 C C . ILE A 1 95 ? -2.966 4.755 5.406 1.00 98.81 95 ILE A C 1
ATOM 740 O O . ILE A 1 95 ? -2.178 5.074 6.292 1.00 98.81 95 ILE A O 1
ATOM 744 N N . GLY A 1 96 ? -2.655 4.857 4.114 1.00 98.75 96 GLY A N 1
ATOM 745 C CA . GLY A 1 96 ? -1.431 5.484 3.647 1.00 98.75 96 GLY A CA 1
ATOM 746 C C . GLY A 1 96 ? -1.401 5.717 2.142 1.00 98.75 96 GLY A C 1
ATOM 747 O O . GLY A 1 96 ? -2.000 4.961 1.382 1.00 98.75 96 GLY A O 1
ATOM 748 N N . GLN A 1 97 ? -0.686 6.749 1.700 1.00 98.56 97 GLN A N 1
ATOM 749 C CA . GLN A 1 97 ? -0.473 7.053 0.285 1.00 98.56 97 GLN A CA 1
ATOM 750 C C . GLN A 1 97 ? 0.965 7.511 0.035 1.00 98.56 97 GLN A C 1
ATOM 752 O O . GLN A 1 97 ? 1.545 8.277 0.809 1.00 98.56 97 GLN A O 1
ATOM 757 N N . TYR A 1 98 ? 1.524 7.064 -1.084 1.00 97.88 98 TYR A N 1
ATOM 758 C CA . TYR A 1 98 ? 2.812 7.509 -1.609 1.00 97.88 98 TYR A CA 1
ATOM 759 C C . TYR A 1 98 ? 2.675 7.808 -3.095 1.00 97.88 98 TYR A C 1
ATOM 761 O O . TYR A 1 98 ? 1.962 7.107 -3.807 1.00 97.88 98 TYR A O 1
ATOM 769 N N . THR A 1 99 ? 3.388 8.816 -3.585 1.00 91.88 99 THR A N 1
ATOM 770 C CA . THR A 1 99 ? 3.330 9.217 -4.999 1.00 91.88 99 THR A CA 1
ATOM 771 C C . THR A 1 99 ? 4.712 9.231 -5.626 1.00 91.88 99 THR A C 1
ATOM 773 O O . THR A 1 99 ? 5.717 9.309 -4.919 1.00 91.88 99 THR A O 1
ATOM 776 N N . LYS A 1 100 ? 4.763 9.300 -6.958 1.00 87.94 100 LYS A N 1
ATOM 777 C CA . LYS A 1 100 ? 5.990 9.387 -7.759 1.00 87.94 100 LYS A CA 1
ATOM 778 C C . LYS A 1 100 ? 6.821 8.121 -7.648 1.00 87.94 100 LYS A C 1
ATOM 780 O O . LYS A 1 100 ? 6.731 7.280 -8.519 1.00 87.94 100 LYS A O 1
ATOM 785 N N . THR A 1 101 ? 7.604 7.930 -6.595 1.00 91.94 101 THR A N 1
ATOM 786 C CA . THR A 1 101 ? 8.614 6.864 -6.549 1.00 91.94 101 THR A CA 1
ATOM 787 C C . THR A 1 101 ? 8.052 5.478 -6.219 1.00 91.94 101 THR A C 1
ATOM 789 O O . THR A 1 101 ? 8.746 4.482 -6.415 1.00 91.94 101 THR A O 1
ATOM 792 N N . CYS A 1 102 ? 6.804 5.379 -5.759 1.00 93.75 102 CYS A N 1
ATOM 793 C CA . CYS A 1 102 ? 6.192 4.103 -5.395 1.00 93.75 102 CYS A CA 1
ATOM 794 C C . CYS A 1 102 ? 5.611 3.356 -6.610 1.00 93.75 102 CYS A C 1
ATOM 796 O O . CYS A 1 102 ? 4.998 3.999 -7.459 1.00 93.75 102 CYS A O 1
ATOM 798 N N . PRO A 1 103 ? 5.725 2.016 -6.688 1.00 94.88 103 PRO A N 1
ATOM 799 C CA . PRO A 1 103 ? 6.486 1.114 -5.818 1.00 94.88 103 PRO A CA 1
ATOM 800 C C . PRO A 1 103 ? 7.968 1.041 -6.213 1.00 94.88 103 PRO A C 1
ATOM 802 O O . PRO A 1 103 ? 8.338 1.336 -7.347 1.00 94.88 103 PRO A O 1
ATOM 805 N N . ASP A 1 104 ? 8.815 0.574 -5.294 1.00 94.25 104 ASP A N 1
ATOM 806 C CA . ASP A 1 104 ? 10.213 0.228 -5.576 1.00 94.25 104 ASP A CA 1
ATOM 807 C C . ASP A 1 104 ? 10.673 -0.914 -4.653 1.00 94.25 104 ASP A C 1
ATOM 809 O O . ASP A 1 104 ? 10.480 -0.839 -3.436 1.00 94.25 104 ASP A O 1
ATOM 813 N N . ILE A 1 105 ? 11.262 -1.976 -5.219 1.00 94.44 105 ILE A N 1
ATOM 814 C CA . ILE A 1 105 ? 11.690 -3.175 -4.472 1.00 94.44 105 ILE A CA 1
ATOM 815 C C . ILE A 1 105 ? 12.875 -2.929 -3.528 1.00 94.44 105 ILE A C 1
ATOM 817 O O . ILE A 1 105 ? 13.120 -3.742 -2.641 1.00 94.44 105 ILE A O 1
ATOM 821 N N . TYR A 1 106 ? 13.616 -1.832 -3.705 1.00 95.12 106 TYR A N 1
ATOM 822 C CA . TYR A 1 106 ? 14.802 -1.520 -2.901 1.00 95.12 106 TYR A CA 1
ATOM 823 C C . TYR A 1 106 ? 14.499 -0.735 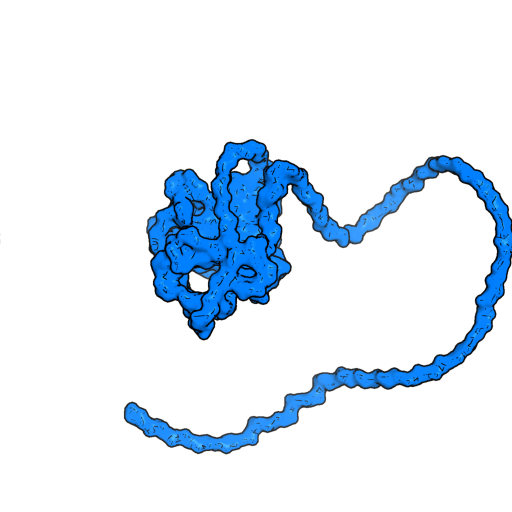-1.621 1.00 95.12 106 TYR A C 1
ATOM 825 O O . TYR A 1 106 ? 15.429 -0.413 -0.877 1.00 95.12 106 TYR A O 1
ATOM 833 N N . TYR A 1 107 ? 13.230 -0.403 -1.373 1.00 96.75 107 TYR A N 1
ATOM 834 C CA . TYR A 1 107 ? 12.808 0.450 -0.265 1.00 96.75 107 TYR A CA 1
ATOM 835 C C . TYR A 1 107 ? 11.684 -0.172 0.559 1.00 96.75 107 TYR A C 1
ATOM 837 O O . TYR A 1 107 ? 10.854 -0.925 0.049 1.00 96.75 107 TYR A O 1
ATOM 845 N N . GLU A 1 108 ? 11.672 0.173 1.845 1.00 98.25 108 GLU A N 1
ATOM 846 C CA . GLU A 1 108 ? 10.519 -0.045 2.711 1.00 98.25 108 GLU A CA 1
ATOM 847 C C . GLU A 1 108 ? 9.602 1.171 2.647 1.00 98.25 108 GLU A C 1
ATOM 849 O O . GLU A 1 108 ? 10.067 2.312 2.618 1.00 98.25 108 GLU A O 1
ATOM 854 N N . TRP A 1 109 ? 8.302 0.910 2.667 1.00 98.56 109 TRP A N 1
ATOM 855 C CA . TRP A 1 109 ? 7.254 1.918 2.589 1.00 98.56 109 TRP A CA 1
ATOM 856 C C . TRP A 1 109 ? 6.451 1.856 3.893 1.00 98.56 109 TRP A C 1
ATOM 858 O O . TRP A 1 109 ? 5.519 1.057 3.992 1.00 98.56 109 TRP A O 1
ATOM 868 N N . PRO A 1 110 ? 6.875 2.588 4.941 1.00 98.75 110 PRO A N 1
ATOM 869 C CA . PRO A 1 110 ? 6.240 2.531 6.252 1.00 98.75 110 PRO A CA 1
ATOM 870 C C . PRO A 1 110 ? 4.806 3.066 6.197 1.00 98.75 110 PRO A C 1
ATOM 872 O O . PRO A 1 110 ? 4.565 4.188 5.759 1.00 98.75 110 PRO A O 1
ATOM 875 N N . VAL A 1 111 ? 3.854 2.276 6.686 1.00 98.81 111 VAL A N 1
ATOM 876 C CA . VAL A 1 111 ? 2.439 2.651 6.786 1.00 98.81 111 VAL A CA 1
ATOM 877 C C . VAL A 1 111 ? 1.940 2.296 8.174 1.00 98.81 111 VAL A C 1
ATOM 879 O O . VAL A 1 111 ? 1.973 1.132 8.571 1.00 98.81 111 VAL A O 1
ATOM 882 N N . GLN A 1 112 ? 1.481 3.287 8.927 1.00 98.81 112 GLN A N 1
ATOM 883 C CA . GLN A 1 112 ? 0.881 3.050 10.230 1.00 98.81 112 GLN A CA 1
ATOM 884 C C . GLN A 1 112 ? -0.560 2.561 10.074 1.00 98.81 112 GLN A C 1
ATOM 886 O O . GLN A 1 112 ? -1.386 3.214 9.442 1.00 98.81 112 GLN A O 1
ATOM 891 N N . ILE A 1 113 ? -0.889 1.445 10.724 1.00 98.81 113 ILE A N 1
ATOM 892 C CA . ILE A 1 113 ? -2.282 1.098 11.007 1.00 98.81 113 ILE A CA 1
ATOM 893 C C . ILE A 1 113 ? -2.787 2.137 12.013 1.00 98.81 113 ILE A C 1
ATOM 895 O O . ILE A 1 113 ? -2.200 2.224 13.095 1.00 98.81 113 ILE A O 1
ATOM 899 N N . PRO A 1 114 ? -3.841 2.923 11.728 1.00 98.38 114 PRO A N 1
ATOM 900 C CA . PRO A 1 114 ? -4.284 3.942 12.668 1.00 98.38 114 PRO A CA 1
ATOM 901 C C . PRO A 1 114 ? -4.586 3.342 14.042 1.00 98.38 114 PRO A C 1
ATOM 903 O O . PRO A 1 114 ? -5.190 2.276 14.149 1.00 98.38 114 PRO A O 1
ATOM 906 N N . ALA A 1 115 ? -4.155 4.018 15.107 1.00 97.06 115 ALA A N 1
ATOM 907 C CA . ALA A 1 115 ? -4.308 3.511 16.473 1.00 97.06 115 ALA A CA 1
ATOM 908 C C . ALA A 1 115 ? -5.779 3.347 16.901 1.00 97.06 115 ALA A C 1
ATOM 910 O O . ALA A 1 115 ? -6.062 2.609 17.839 1.00 97.06 115 ALA A O 1
ATOM 911 N N . ASN A 1 116 ? -6.698 4.014 16.198 1.00 95.75 116 ASN A N 1
ATOM 912 C CA . ASN A 1 116 ? -8.134 4.023 16.451 1.00 95.75 116 ASN A CA 1
ATOM 913 C C . ASN A 1 116 ? -8.948 3.222 15.421 1.00 95.75 116 ASN A C 1
ATOM 915 O O . ASN A 1 116 ? -10.143 3.468 15.281 1.00 95.75 116 ASN A O 1
ATOM 919 N N . VAL A 1 117 ? -8.347 2.281 14.680 1.00 98.06 117 VAL A N 1
ATOM 920 C CA . VAL A 1 117 ? -9.151 1.304 13.921 1.00 98.06 117 VAL A CA 1
ATOM 921 C C . VAL A 1 117 ? -9.786 0.282 14.875 1.00 98.06 117 VAL A C 1
ATOM 923 O O . VAL A 1 117 ? -9.190 -0.026 15.914 1.00 98.06 117 VAL A O 1
ATOM 926 N N . PRO A 1 118 ? -10.969 -0.274 14.557 1.00 97.62 118 PRO A N 1
ATOM 927 C CA . PRO A 1 118 ? -11.549 -1.342 15.361 1.00 97.62 118 PRO A CA 1
ATOM 928 C C . PRO A 1 118 ? -10.774 -2.656 15.183 1.00 97.62 118 PRO A C 1
ATOM 930 O O . PRO A 1 118 ? -9.964 -2.809 14.270 1.00 97.62 118 PRO A O 1
ATOM 933 N N . SER A 1 119 ? -11.027 -3.634 16.055 1.00 98.06 119 SER A N 1
ATOM 934 C CA . SER A 1 119 ? -10.477 -4.979 15.861 1.00 98.06 119 SER A CA 1
ATOM 935 C C . SER A 1 119 ? -11.077 -5.643 14.620 1.00 98.06 119 SER A C 1
ATOM 937 O O . SER A 1 119 ? -12.277 -5.544 14.366 1.00 98.06 119 SER A O 1
ATOM 939 N N . CYS A 1 120 ? -10.252 -6.390 13.894 1.00 97.81 120 CYS A N 1
ATOM 940 C CA . CYS A 1 120 ? -10.670 -7.240 12.790 1.00 97.81 120 CYS A CA 1
ATOM 941 C C . CYS A 1 120 ? -9.949 -8.582 12.907 1.00 97.81 120 CYS A C 1
ATOM 943 O O . CYS A 1 120 ? -8.756 -8.691 12.622 1.00 97.81 120 CYS A O 1
ATOM 945 N N . THR A 1 121 ? -10.668 -9.597 13.380 1.00 96.94 121 THR A N 1
ATOM 946 C CA . THR A 1 121 ? -10.112 -10.923 13.696 1.00 96.94 121 THR A CA 1
ATOM 947 C C . THR A 1 121 ? -10.491 -12.001 12.684 1.00 96.94 121 THR A C 1
ATOM 949 O O . THR A 1 121 ? -9.870 -13.062 12.655 1.00 96.94 121 THR A O 1
ATOM 952 N N . ASP A 1 122 ? -11.466 -11.727 11.818 1.00 97.81 122 ASP A N 1
ATOM 953 C CA . ASP A 1 122 ? -11.850 -12.613 10.725 1.00 97.81 122 ASP A CA 1
ATOM 954 C C . ASP A 1 122 ? -10.916 -12.421 9.522 1.00 97.81 122 ASP A C 1
ATOM 956 O O . ASP A 1 122 ? -11.168 -11.614 8.632 1.00 97.81 122 ASP A O 1
ATOM 960 N N . SER A 1 123 ? -9.828 -13.188 9.485 1.00 96.81 123 SER A N 1
ATOM 961 C CA . SER A 1 123 ? -8.837 -13.133 8.400 1.00 96.81 123 SER A CA 1
ATOM 962 C C . SER A 1 123 ? -9.383 -13.415 6.987 1.00 96.81 123 SER A C 1
ATOM 964 O O . SER A 1 123 ? -8.645 -13.196 6.028 1.00 96.81 123 SER A O 1
ATOM 966 N N . ASP A 1 124 ? -10.624 -13.895 6.818 1.00 94.88 124 ASP A N 1
ATOM 967 C CA . ASP A 1 124 ? -11.283 -13.993 5.503 1.00 94.88 124 ASP A CA 1
ATOM 968 C C . ASP A 1 124 ? -11.874 -12.654 5.043 1.00 94.88 124 ASP A C 1
ATOM 970 O O . ASP A 1 124 ? -12.036 -12.409 3.847 1.00 94.88 124 ASP A O 1
ATOM 974 N N . ARG A 1 125 ? -12.158 -11.762 5.993 1.00 97.06 125 ARG A N 1
ATOM 975 C CA . ARG A 1 125 ? -12.710 -10.427 5.750 1.00 97.06 125 ARG A CA 1
ATOM 976 C C . ARG A 1 125 ? -11.693 -9.308 5.901 1.00 97.06 125 ARG A C 1
ATOM 978 O O . ARG A 1 125 ? -11.848 -8.283 5.245 1.00 97.06 125 ARG A O 1
ATOM 985 N N . CYS A 1 126 ? -10.715 -9.496 6.781 1.00 98.19 126 CYS A N 1
ATOM 986 C CA . CYS A 1 126 ? -9.718 -8.509 7.160 1.00 98.19 126 CYS A CA 1
ATOM 987 C C . CYS A 1 126 ? -8.539 -8.547 6.185 1.00 98.19 126 CYS A C 1
ATOM 989 O O . CYS A 1 126 ? -7.711 -9.464 6.208 1.00 98.19 126 CYS A O 1
ATOM 991 N N . LEU A 1 127 ? -8.463 -7.537 5.325 1.00 98.81 127 LEU A N 1
ATOM 992 C CA . LEU A 1 127 ? -7.450 -7.427 4.286 1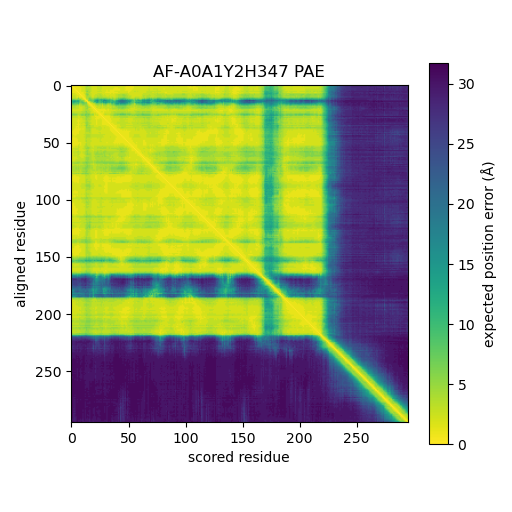.00 98.81 127 LEU A CA 1
ATOM 993 C C . LEU A 1 127 ? -6.664 -6.128 4.446 1.00 98.81 127 LEU A C 1
ATOM 995 O O . LEU A 1 127 ? -7.242 -5.066 4.672 1.00 98.81 127 LEU A O 1
ATOM 999 N N . PHE A 1 128 ? -5.349 -6.217 4.272 1.00 98.88 128 PHE A N 1
ATOM 1000 C CA . PHE A 1 128 ? -4.488 -5.076 3.976 1.00 98.88 128 PHE A CA 1
ATOM 1001 C C . PHE A 1 128 ? -4.183 -5.099 2.483 1.00 98.88 128 PHE A C 1
ATOM 1003 O O . PHE A 1 128 ? -3.721 -6.120 1.973 1.00 98.88 128 PHE A O 1
ATOM 1010 N N . ALA A 1 129 ? -4.429 -4.003 1.779 1.00 98.62 129 ALA A N 1
ATOM 1011 C CA . ALA A 1 129 ? -4.169 -3.908 0.355 1.00 98.62 129 ALA A CA 1
ATOM 1012 C C . ALA A 1 129 ? -3.118 -2.866 0.019 1.00 98.62 129 ALA A C 1
ATOM 1014 O O . ALA A 1 129 ? -3.040 -1.810 0.636 1.00 98.62 129 ALA A O 1
ATOM 1015 N N . TRP A 1 130 ? -2.379 -3.172 -1.037 1.00 98.56 130 TRP A N 1
ATOM 1016 C CA . TRP A 1 130 ? -1.617 -2.223 -1.823 1.00 98.56 130 TRP A CA 1
ATOM 1017 C C . TRP A 1 130 ? -2.320 -2.065 -3.172 1.00 98.56 130 TRP A C 1
ATOM 1019 O O . TRP A 1 130 ? -2.509 -3.055 -3.888 1.00 98.56 130 TRP A O 1
ATOM 1029 N N . SER A 1 131 ? -2.705 -0.839 -3.517 1.00 96.62 131 SER A N 1
ATOM 1030 C CA . SER A 1 131 ? -3.056 -0.455 -4.881 1.00 96.62 131 SER A CA 1
ATOM 1031 C C . SER A 1 131 ? -1.961 0.421 -5.475 1.00 96.62 131 SER A C 1
ATOM 1033 O O . SER A 1 131 ? -1.258 1.138 -4.761 1.00 96.62 131 SER A O 1
ATOM 1035 N N . TRP A 1 132 ? -1.797 0.351 -6.790 1.00 95.69 132 TRP A N 1
ATOM 1036 C CA . TRP A 1 132 ? -0.867 1.199 -7.518 1.00 95.69 132 TRP A CA 1
ATOM 1037 C C . TRP A 1 132 ? -1.434 1.571 -8.881 1.00 95.69 132 TRP A C 1
ATOM 1039 O O . TRP A 1 132 ? -1.716 0.700 -9.701 1.00 95.69 132 TRP A O 1
ATOM 1049 N N . THR A 1 133 ? -1.571 2.873 -9.118 1.00 91.44 133 THR A N 1
ATOM 1050 C CA . THR A 1 133 ? -1.818 3.430 -10.449 1.00 91.44 133 THR A CA 1
ATOM 1051 C C . THR A 1 133 ? -0.495 3.923 -11.017 1.00 91.44 133 THR A C 1
ATOM 1053 O O . THR A 1 133 ? 0.098 4.867 -10.485 1.00 91.44 133 THR A O 1
ATOM 1056 N N . ALA A 1 134 ? -0.027 3.270 -12.077 1.00 87.81 134 ALA A N 1
ATOM 1057 C CA . ALA A 1 134 ? 1.202 3.638 -12.767 1.00 87.81 134 ALA A CA 1
ATOM 1058 C C . ALA A 1 134 ? 1.071 5.012 -13.445 1.00 87.81 134 ALA A C 1
ATOM 1060 O O . ALA A 1 134 ? 0.023 5.332 -14.001 1.00 87.81 134 ALA A O 1
ATOM 1061 N N . TYR A 1 135 ? 2.127 5.830 -13.419 1.00 83.94 135 TYR A N 1
ATOM 1062 C CA . TYR A 1 135 ? 2.100 7.150 -14.072 1.00 83.94 135 TYR A CA 1
ATOM 1063 C C . TYR A 1 135 ? 2.460 7.105 -15.557 1.00 83.94 135 TYR A C 1
ATOM 1065 O O . TYR A 1 135 ? 1.979 7.939 -16.319 1.00 83.94 135 TYR A O 1
ATOM 1073 N N . ALA A 1 136 ? 3.286 6.143 -15.978 1.00 79.44 136 ALA A N 1
ATOM 1074 C CA . ALA A 1 136 ? 3.728 6.025 -17.369 1.00 79.44 136 ALA A CA 1
ATOM 1075 C C . ALA A 1 136 ? 2.882 5.057 -18.206 1.00 79.44 136 ALA A C 1
ATOM 1077 O O . ALA A 1 136 ? 3.070 4.945 -19.418 1.00 79.44 136 ALA A O 1
ATOM 1078 N N . THR A 1 137 ? 1.985 4.301 -17.574 1.00 78.06 1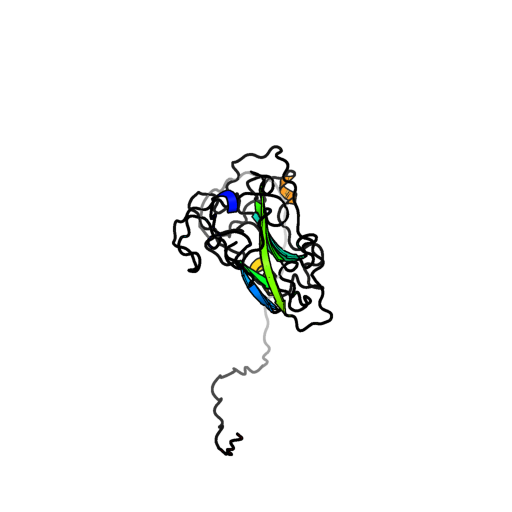37 THR A N 1
ATOM 1079 C CA . THR A 1 137 ? 1.174 3.289 -18.256 1.00 78.06 137 THR A CA 1
ATOM 1080 C C . THR A 1 137 ? -0.255 3.290 -17.746 1.00 78.06 137 THR A C 1
ATOM 1082 O O . THR A 1 137 ? -0.550 3.754 -16.649 1.00 78.06 137 THR A O 1
ATOM 1085 N N . ASN A 1 138 ? -1.148 2.704 -18.539 1.00 75.75 138 ASN A N 1
ATOM 1086 C CA . ASN A 1 138 ? -2.551 2.554 -18.188 1.00 75.75 138 ASN A CA 1
ATOM 1087 C C . ASN A 1 138 ? -2.781 1.283 -17.358 1.00 75.75 138 ASN A C 1
ATOM 1089 O O . ASN A 1 138 ? -3.475 0.365 -17.795 1.00 75.75 138 ASN A O 1
ATOM 1093 N N . GLN A 1 139 ? -2.127 1.189 -16.203 1.00 85.75 139 GLN A N 1
ATOM 1094 C CA . GLN A 1 139 ? -2.122 -0.026 -15.394 1.00 85.75 139 GLN A CA 1
ATOM 1095 C C . GLN A 1 139 ? -2.474 0.281 -13.944 1.00 85.75 139 GLN A C 1
ATOM 1097 O O . GLN A 1 139 ? -1.854 1.122 -13.290 1.00 85.75 139 GLN A O 1
ATOM 1102 N N . PHE A 1 140 ? -3.474 -0.448 -13.456 1.00 90.12 140 PHE A N 1
ATOM 1103 C CA . PHE A 1 140 ? -3.885 -0.457 -12.064 1.00 90.12 140 PHE A CA 1
ATOM 1104 C C . PHE A 1 140 ? -3.572 -1.821 -11.460 1.00 90.12 140 PHE A C 1
ATOM 1106 O O . PHE A 1 140 ? -4.067 -2.853 -11.917 1.00 90.12 140 PHE A O 1
ATOM 1113 N N . TYR A 1 141 ? -2.742 -1.829 -10.430 1.00 94.38 141 TYR A N 1
ATOM 1114 C CA . TYR A 1 141 ? -2.360 -3.016 -9.685 1.00 94.38 141 TYR A CA 1
ATOM 1115 C C . TYR A 1 141 ? -3.073 -3.017 -8.350 1.00 94.38 141 TYR A C 1
ATOM 1117 O O . TYR A 1 141 ? -3.222 -1.972 -7.722 1.00 94.38 141 TYR A O 1
ATOM 1125 N N . HIS A 1 142 ? -3.487 -4.194 -7.895 1.00 95.62 142 HIS A N 1
ATOM 1126 C CA . HIS A 1 142 ? -4.123 -4.322 -6.598 1.00 95.62 142 HIS A CA 1
ATOM 1127 C C . HIS A 1 142 ? -3.860 -5.705 -6.002 1.00 95.62 142 HIS A C 1
ATOM 1129 O O . HIS A 1 142 ? -4.260 -6.729 -6.555 1.00 95.62 142 HIS A O 1
ATOM 1135 N N . HIS A 1 143 ? -3.158 -5.719 -4.872 1.00 96.31 143 HIS A N 1
ATOM 1136 C CA . HIS A 1 143 ? -2.798 -6.917 -4.122 1.00 96.31 143 HIS A CA 1
ATOM 1137 C C . HIS A 1 143 ? -3.264 -6.806 -2.685 1.00 96.31 143 HIS A C 1
ATOM 1139 O O . HIS A 1 143 ? -3.150 -5.744 -2.080 1.00 96.31 143 HIS A O 1
ATOM 1145 N N . CYS A 1 144 ? -3.661 -7.937 -2.116 1.00 98.12 144 CYS A N 1
ATOM 1146 C CA . CYS A 1 144 ? -4.103 -8.023 -0.733 1.00 98.12 144 CYS A CA 1
ATOM 1147 C C . CYS A 1 144 ? -3.227 -8.987 0.063 1.00 98.12 144 CYS A C 1
ATOM 1149 O O . CYS A 1 144 ? -2.702 -9.953 -0.488 1.00 98.12 144 CYS A O 1
ATOM 1151 N N . ALA A 1 145 ? -3.103 -8.735 1.357 1.00 98.50 145 ALA A N 1
ATOM 1152 C CA . ALA A 1 145 ? -2.649 -9.664 2.377 1.00 98.50 145 ALA A CA 1
ATOM 1153 C C . ALA A 1 145 ? -3.795 -9.916 3.353 1.00 98.50 145 ALA A C 1
ATOM 1155 O O . ALA A 1 145 ? -4.530 -8.991 3.708 1.00 98.50 145 ALA A O 1
ATOM 1156 N N . ASN A 1 146 ? -3.926 -11.159 3.804 1.00 98.62 146 ASN A N 1
ATOM 1157 C CA . ASN A 1 146 ? -4.849 -11.500 4.873 1.00 98.62 146 ASN A CA 1
ATOM 1158 C C . ASN A 1 146 ? -4.217 -11.088 6.203 1.00 98.62 146 ASN A C 1
ATOM 1160 O O . ASN A 1 146 ? -3.072 -11.439 6.500 1.00 98.62 146 ASN A O 1
ATOM 1164 N N . VAL A 1 147 ? -4.953 -10.324 7.002 1.00 98.75 147 VAL A N 1
ATOM 1165 C CA . VAL A 1 147 ? -4.441 -9.793 8.265 1.00 98.75 147 VAL A CA 1
ATOM 1166 C C . VAL A 1 147 ? -5.397 -10.071 9.410 1.00 98.75 147 VAL A C 1
ATOM 1168 O O . VAL A 1 147 ? -6.584 -10.304 9.214 1.00 98.75 147 VAL A O 1
ATOM 1171 N N . VAL A 1 148 ? -4.866 -10.031 10.623 1.00 98.69 148 VAL A N 1
ATOM 1172 C CA . VAL A 1 148 ? -5.644 -9.875 11.852 1.00 98.69 148 VAL A CA 1
ATOM 1173 C C . VAL A 1 148 ? -5.158 -8.602 12.518 1.00 98.69 148 VAL A C 1
ATOM 1175 O O . VAL A 1 148 ? -3.954 -8.417 12.674 1.00 98.69 148 VAL A O 1
ATOM 1178 N N . ILE A 1 149 ? -6.076 -7.724 12.908 1.00 98.69 149 ILE A N 1
ATOM 1179 C CA . ILE A 1 149 ? -5.752 -6.471 13.591 1.00 98.69 149 ILE A CA 1
ATOM 1180 C C . ILE A 1 149 ? -6.431 -6.491 14.952 1.00 98.69 149 ILE A C 1
ATOM 1182 O O . ILE A 1 149 ? -7.657 -6.494 15.045 1.00 98.69 149 ILE A O 1
ATOM 1186 N N . ASN A 1 150 ? -5.625 -6.502 16.008 1.00 98.38 150 ASN A N 1
ATOM 1187 C CA . ASN A 1 150 ? -6.111 -6.384 17.377 1.00 98.38 150 ASN A CA 1
ATOM 1188 C C . ASN A 1 150 ? -6.094 -4.914 17.798 1.00 98.38 150 ASN A C 1
ATOM 1190 O O . ASN A 1 150 ? -5.062 -4.252 17.708 1.00 98.38 150 ASN A O 1
ATOM 1194 N N . SER A 1 151 ? -7.217 -4.412 18.292 1.00 96.62 151 SER A N 1
ATOM 1195 C CA . SER A 1 151 ? -7.350 -3.044 18.787 1.00 96.62 151 SER A CA 1
ATOM 1196 C C . SER A 1 151 ? -7.870 -3.037 20.217 1.00 96.62 151 SER A C 1
ATOM 1198 O O . SER A 1 151 ? -8.721 -3.849 20.583 1.00 96.62 151 SER A O 1
ATOM 1200 N N . ALA A 1 152 ? -7.357 -2.103 21.016 1.00 92.62 152 ALA A N 1
ATOM 1201 C CA . ALA A 1 152 ? -7.868 -1.821 22.353 1.00 92.62 152 ALA A CA 1
ATOM 1202 C C . ALA A 1 152 ? -9.015 -0.794 22.338 1.00 92.62 152 ALA A C 1
ATOM 1204 O O . ALA A 1 152 ? -9.602 -0.548 23.388 1.00 92.62 152 ALA A O 1
ATOM 1205 N N . ASP A 1 153 ? -9.325 -0.195 21.181 1.00 91.62 153 ASP A N 1
ATOM 1206 C CA . ASP A 1 153 ? -10.382 0.805 21.038 1.00 91.62 153 ASP A CA 1
ATOM 1207 C C . ASP A 1 153 ? -11.712 0.143 20.620 1.00 91.62 153 ASP A C 1
ATOM 1209 O O . ASP A 1 153 ? -11.879 -0.226 19.451 1.00 91.62 153 ASP A O 1
ATOM 1213 N N . PRO A 1 154 ? -12.681 -0.021 21.544 1.00 85.44 154 PRO A N 1
ATOM 1214 C CA . PRO A 1 154 ? -13.978 -0.613 21.225 1.00 85.44 154 PRO A CA 1
ATOM 1215 C C . PRO A 1 154 ? -14.855 0.302 20.360 1.00 85.44 154 PRO A C 1
ATOM 1217 O O . PRO A 1 154 ? -15.811 -0.181 19.759 1.00 85.44 154 PRO A O 1
ATOM 1220 N N . ASN A 1 155 ? -14.539 1.600 20.293 1.00 92.62 155 ASN A N 1
ATOM 1221 C CA . ASN A 1 155 ? -15.257 2.597 19.499 1.00 92.62 155 ASN A CA 1
ATOM 1222 C C . ASN A 1 155 ? -14.448 3.029 18.265 1.00 92.62 155 ASN A C 1
ATOM 1224 O O . ASN A 1 155 ? -14.752 4.055 17.649 1.00 92.62 155 ASN A O 1
ATOM 1228 N N . GLY A 1 156 ? -13.420 2.251 17.913 1.00 94.06 156 GLY A N 1
ATOM 1229 C CA . GLY A 1 156 ? -12.565 2.523 16.774 1.00 94.06 156 GLY A CA 1
ATOM 1230 C C . GLY A 1 156 ? -13.357 2.618 15.471 1.00 94.06 156 GLY A C 1
ATOM 1231 O O . GLY A 1 156 ? -14.390 1.975 15.285 1.00 94.06 156 GLY A O 1
ATOM 1232 N N . SER A 1 157 ? -12.861 3.428 14.546 1.00 97.38 157 SER A N 1
ATOM 1233 C CA . SER A 1 157 ? -13.468 3.655 13.237 1.00 97.38 157 SER A CA 1
ATOM 1234 C C . SER A 1 157 ? -12.415 3.550 12.145 1.00 97.38 157 SER A C 1
ATOM 1236 O O . SER A 1 157 ? -11.267 3.958 12.321 1.00 97.38 157 SER A O 1
ATOM 1238 N N . LEU A 1 158 ? -12.805 3.000 10.996 1.00 98.00 158 LEU A N 1
ATOM 1239 C CA . LEU A 1 158 ? -11.953 3.044 9.815 1.00 98.00 158 LEU A CA 1
ATOM 1240 C C . LEU A 1 158 ? -11.885 4.481 9.268 1.00 98.00 158 LEU A C 1
ATOM 1242 O O . LEU A 1 158 ? -12.857 5.231 9.401 1.00 98.00 158 LEU A O 1
ATOM 1246 N N . PRO A 1 159 ? -10.763 4.885 8.647 1.00 97.56 159 PRO A N 1
ATOM 1247 C CA . PRO A 1 159 ? -10.656 6.194 8.009 1.00 97.56 159 PRO A CA 1
ATOM 1248 C C . PRO A 1 159 ? -11.713 6.388 6.916 1.00 97.56 159 PRO A C 1
ATOM 1250 O O . PRO A 1 159 ? -12.035 5.429 6.218 1.00 97.56 159 PRO A O 1
ATOM 1253 N N . PRO A 1 160 ? -12.239 7.605 6.714 1.00 97.19 160 PRO A N 1
ATOM 1254 C CA . PRO A 1 160 ? -13.302 7.840 5.739 1.00 97.19 160 PRO A CA 1
ATOM 1255 C C . PRO A 1 160 ? -12.788 8.007 4.299 1.00 97.19 160 PRO A C 1
ATOM 1257 O O . PRO A 1 160 ? -13.596 8.122 3.383 1.00 97.19 160 PRO A O 1
ATOM 1260 N N . LEU A 1 161 ? -11.468 8.067 4.091 1.00 97.88 161 LEU A N 1
ATOM 1261 C CA . LEU A 1 161 ? -10.868 8.135 2.762 1.00 97.88 161 LEU A CA 1
ATOM 1262 C C . LEU A 1 161 ? -11.041 6.794 2.045 1.00 97.88 161 LEU A C 1
ATOM 1264 O O . LEU A 1 161 ? -10.450 5.791 2.448 1.00 97.88 161 LEU A O 1
ATOM 1268 N N . GLU A 1 162 ? -11.834 6.791 0.980 1.00 96.00 162 GLU A N 1
ATOM 1269 C CA . GLU A 1 162 ? -11.996 5.626 0.116 1.00 96.00 162 GLU A CA 1
ATOM 1270 C C . GLU A 1 162 ? -10.823 5.506 -0.860 1.00 96.00 162 GLU A C 1
ATOM 1272 O O . GLU A 1 162 ? -10.328 6.502 -1.389 1.00 96.00 162 GLU A O 1
ATOM 1277 N N . MET A 1 163 ? -10.379 4.272 -1.101 1.00 94.56 163 MET A N 1
ATOM 1278 C CA . MET A 1 163 ? -9.318 3.987 -2.066 1.00 94.56 163 MET A CA 1
ATOM 1279 C C . MET A 1 163 ? -9.754 4.355 -3.483 1.00 94.56 163 MET A C 1
ATOM 1281 O O . MET A 1 163 ? -10.868 4.044 -3.914 1.00 94.56 163 MET A O 1
ATOM 1285 N N . THR A 1 164 ? -8.837 4.928 -4.252 1.00 89.94 164 THR A N 1
ATOM 1286 C CA . THR A 1 164 ? -9.063 5.193 -5.666 1.00 89.94 164 THR A CA 1
ATOM 1287 C C . THR A 1 164 ? -9.075 3.872 -6.441 1.00 89.94 164 THR A C 1
ATOM 1289 O O . THR A 1 164 ? -8.078 3.150 -6.504 1.00 89.94 164 THR A O 1
ATOM 1292 N N . VAL A 1 165 ? -10.201 3.558 -7.085 1.00 83.19 165 VAL A N 1
ATOM 1293 C CA . VAL A 1 165 ? -10.320 2.425 -8.017 1.00 83.19 165 VAL A CA 1
ATOM 1294 C C . VAL A 1 165 ? -10.444 2.972 -9.433 1.00 83.19 165 VAL A C 1
ATOM 1296 O O . VAL A 1 165 ? -11.447 3.591 -9.785 1.00 83.19 165 VAL A O 1
ATOM 1299 N N . THR A 1 166 ? -9.419 2.758 -10.257 1.00 71.62 166 THR A N 1
ATOM 1300 C CA . THR A 1 166 ? -9.394 3.237 -11.643 1.00 71.62 166 THR A CA 1
ATOM 1301 C C . THR A 1 166 ? -9.689 2.100 -12.622 1.00 71.62 166 THR A C 1
ATOM 1303 O O . THR A 1 166 ? -9.019 1.069 -12.633 1.00 71.62 166 THR A O 1
ATOM 1306 N N . ASN A 1 167 ? -10.697 2.290 -13.481 1.00 61.84 167 ASN A N 1
ATOM 1307 C CA . ASN A 1 167 ? -10.845 1.487 -14.693 1.00 61.84 167 ASN A CA 1
ATOM 1308 C C . ASN A 1 167 ? -9.971 2.128 -15.773 1.00 61.84 167 ASN A C 1
ATOM 1310 O O . ASN A 1 167 ? -10.349 3.148 -16.354 1.00 61.84 167 ASN A O 1
ATOM 1314 N N . VAL A 1 168 ? -8.766 1.600 -15.980 1.00 55.19 168 VAL A N 1
ATOM 1315 C CA . VAL A 1 168 ? -7.812 2.200 -16.916 1.00 55.19 168 VAL A CA 1
ATOM 1316 C C . VAL A 1 168 ? -8.140 1.760 -18.346 1.00 55.19 168 VAL A C 1
ATOM 1318 O O . VAL A 1 168 ? -7.497 0.883 -18.917 1.00 55.19 168 VAL A O 1
ATOM 1321 N N . GLU A 1 169 ? -9.188 2.342 -18.931 1.00 44.94 169 GLU A N 1
ATOM 1322 C CA . GLU A 1 169 ? -9.498 2.143 -20.349 1.00 44.94 169 GLU A CA 1
ATOM 1323 C C . GLU A 1 169 ? -8.368 2.738 -21.207 1.00 44.94 169 GLU A C 1
ATOM 1325 O O . GLU A 1 169 ? -7.980 3.899 -21.057 1.00 44.94 169 GLU A O 1
ATOM 1330 N N . GLN A 1 170 ? -7.786 1.920 -22.093 1.00 43.59 170 GLN A N 1
ATOM 1331 C CA . GLN A 1 170 ? -6.693 2.316 -22.984 1.00 43.59 170 GLN A CA 1
ATOM 1332 C C . GLN A 1 170 ? -7.130 3.436 -23.937 1.00 43.59 170 GLN A C 1
ATOM 1334 O O . GLN A 1 170 ? -7.643 3.153 -25.016 1.00 43.59 170 GLN A O 1
ATOM 1339 N N . ILE A 1 171 ? -6.868 4.704 -23.607 1.00 36.66 171 ILE A N 1
ATOM 1340 C CA . ILE A 1 171 ? -7.009 5.792 -24.583 1.00 36.66 171 ILE A CA 1
ATOM 1341 C C . ILE A 1 171 ? -5.800 6.739 -24.525 1.00 36.66 171 ILE A C 1
ATOM 1343 O O . ILE A 1 171 ? -5.666 7.567 -23.631 1.00 36.66 171 ILE A O 1
ATOM 1347 N N . GLY A 1 172 ? -4.933 6.626 -25.540 1.00 42.66 172 GLY A N 1
ATOM 1348 C CA . GLY A 1 172 ? -4.247 7.780 -26.137 1.00 42.66 172 GLY A CA 1
ATOM 1349 C C . GLY A 1 172 ? -2.992 8.361 -25.473 1.00 42.66 172 GLY A C 1
ATOM 1350 O O . GLY A 1 172 ? -2.720 9.533 -25.716 1.00 42.66 172 GLY A O 1
ATOM 1351 N N . GLN A 1 173 ? -2.206 7.606 -24.697 1.00 42.06 173 GLN A N 1
ATOM 1352 C CA . GLN A 1 173 ? -0.962 8.122 -24.094 1.00 42.06 173 GLN A CA 1
ATOM 1353 C C . GLN A 1 173 ? 0.308 7.560 -24.748 1.00 42.06 173 GLN A C 1
ATOM 1355 O O . GLN A 1 173 ? 0.357 6.401 -25.163 1.00 42.06 173 GLN A O 1
ATOM 1360 N N . LYS A 1 174 ? 1.342 8.405 -24.860 1.00 38.22 174 LYS A N 1
ATOM 1361 C CA . LYS A 1 174 ? 2.646 8.031 -25.427 1.00 38.22 174 LYS A CA 1
ATOM 1362 C C . LYS A 1 174 ? 3.423 7.177 -24.422 1.00 38.22 174 LYS A C 1
ATOM 1364 O O . LYS A 1 174 ? 3.647 7.611 -23.302 1.00 38.22 174 LYS A O 1
ATOM 1369 N N . ALA A 1 175 ? 3.897 6.014 -24.862 1.00 41.88 175 ALA A N 1
ATOM 1370 C CA . ALA A 1 175 ? 4.674 5.039 -24.087 1.00 41.88 175 ALA A CA 1
ATOM 1371 C C . ALA A 1 175 ? 6.104 5.495 -23.687 1.00 41.88 175 ALA A C 1
ATOM 1373 O O . ALA A 1 175 ? 6.964 4.650 -23.461 1.00 41.88 175 ALA A O 1
ATOM 1374 N N . ASP A 1 176 ? 6.374 6.805 -23.640 1.00 38.78 176 ASP A N 1
ATOM 1375 C CA . ASP A 1 176 ? 7.718 7.396 -23.496 1.00 38.78 176 ASP A CA 1
ATOM 1376 C C . ASP A 1 176 ? 7.762 8.528 -22.448 1.00 38.78 176 ASP A C 1
ATOM 1378 O O . ASP A 1 176 ? 8.408 9.562 -22.618 1.00 38.78 176 ASP A O 1
ATOM 1382 N N . THR A 1 177 ? 7.025 8.374 -21.348 1.00 42.72 177 THR A N 1
ATOM 1383 C CA . THR A 1 177 ? 7.216 9.215 -20.160 1.00 42.72 177 THR A CA 1
ATOM 1384 C C . THR A 1 177 ? 8.304 8.582 -19.302 1.00 42.72 177 THR A C 1
ATOM 1386 O O . THR A 1 177 ? 8.072 7.565 -18.654 1.00 42.72 177 THR A O 1
ATOM 1389 N N . ASN A 1 178 ? 9.504 9.157 -19.329 1.00 43.97 178 ASN A N 1
ATOM 1390 C CA . ASN A 1 178 ? 10.628 8.705 -18.516 1.00 43.97 178 ASN A CA 1
ATOM 1391 C C . ASN A 1 178 ? 10.515 9.330 -17.116 1.00 43.97 178 ASN A C 1
ATOM 1393 O O . ASN A 1 178 ? 10.903 10.483 -16.942 1.00 43.97 178 ASN A O 1
ATOM 1397 N N . ALA A 1 179 ? 9.981 8.607 -16.127 1.00 52.91 179 ALA A N 1
ATOM 1398 C CA . ALA A 1 179 ? 10.049 9.038 -14.733 1.00 52.91 179 ALA A CA 1
ATOM 1399 C C . ALA A 1 179 ? 11.339 8.551 -14.057 1.00 52.91 179 ALA A C 1
ATOM 1401 O O . ALA A 1 179 ? 12.055 7.663 -14.540 1.00 52.91 179 ALA A O 1
ATOM 1402 N N . GLU A 1 180 ? 11.639 9.132 -12.897 1.00 52.09 180 GLU A N 1
ATOM 1403 C CA . GLU A 1 180 ? 12.784 8.751 -12.078 1.00 52.09 180 GLU A CA 1
ATOM 1404 C C . GLU A 1 180 ? 12.717 7.262 -11.678 1.00 52.09 180 GLU A C 1
ATOM 1406 O O . GLU A 1 180 ? 11.947 6.835 -10.808 1.00 52.09 180 GLU A O 1
ATOM 1411 N N . GLY A 1 181 ? 13.577 6.458 -12.309 1.00 51.16 181 GLY A N 1
ATOM 1412 C CA . GLY A 1 181 ? 13.688 5.027 -12.043 1.00 51.16 181 GLY A CA 1
ATOM 1413 C C . GLY A 1 181 ? 13.108 4.093 -13.107 1.00 51.16 181 GLY A C 1
ATOM 1414 O O . GLY A 1 181 ? 13.169 2.883 -12.910 1.00 51.16 181 GLY A O 1
ATOM 1415 N N . ASP A 1 182 ? 12.637 4.611 -14.243 1.00 53.78 182 ASP A N 1
ATOM 1416 C CA . ASP A 1 182 ? 12.028 3.804 -15.318 1.00 53.78 182 ASP A CA 1
ATOM 1417 C C . ASP A 1 182 ? 13.003 3.089 -16.252 1.00 53.78 182 ASP A C 1
ATOM 1419 O O . ASP A 1 182 ? 12.598 2.369 -17.168 1.00 53.78 182 ASP A O 1
ATOM 1423 N N . LYS A 1 183 ? 14.310 3.227 -16.029 1.00 59.34 183 LYS A N 1
ATOM 1424 C CA . LYS A 1 183 ? 15.277 2.398 -16.745 1.00 59.34 183 LYS A CA 1
ATOM 1425 C C . LYS A 1 183 ? 15.243 1.004 -16.125 1.00 59.34 183 LYS A C 1
ATOM 1427 O O . LYS A 1 183 ? 15.161 0.857 -14.910 1.00 59.34 183 LYS A O 1
ATOM 1432 N N . ILE A 1 184 ? 15.412 -0.024 -16.960 1.00 55.12 184 ILE A N 1
ATOM 1433 C CA . ILE A 1 184 ? 15.350 -1.453 -16.586 1.00 55.12 184 ILE A CA 1
ATOM 1434 C C . ILE A 1 184 ? 16.156 -1.784 -15.308 1.00 55.12 184 ILE A C 1
ATOM 1436 O O . ILE A 1 184 ? 15.822 -2.738 -14.623 1.00 55.12 184 ILE A O 1
ATOM 1440 N N . LYS A 1 185 ? 17.184 -0.999 -14.948 1.00 61.22 185 LYS A N 1
ATOM 1441 C CA . LYS A 1 185 ? 18.093 -1.229 -13.810 1.00 61.22 185 LYS A CA 1
ATOM 1442 C C . LYS A 1 185 ? 18.065 -0.158 -12.707 1.00 61.22 185 LYS A C 1
ATOM 1444 O O . LYS A 1 185 ? 18.974 -0.143 -11.883 1.00 61.22 185 LYS A O 1
ATOM 1449 N N . THR A 1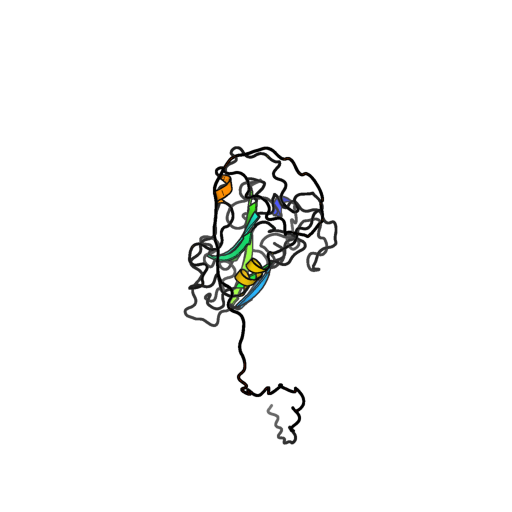 186 ? 17.115 0.777 -12.694 1.00 68.06 186 THR A N 1
ATOM 1450 C CA . THR A 1 186 ? 17.224 1.948 -11.806 1.00 68.06 186 THR A CA 1
ATOM 1451 C C . THR A 1 186 ? 16.341 1.872 -10.564 1.00 68.06 186 THR A C 1
ATOM 1453 O O . THR A 1 186 ? 15.122 1.746 -10.628 1.00 68.06 186 THR A O 1
ATOM 1456 N N . LYS A 1 187 ? 17.002 1.985 -9.414 1.00 85.81 187 LYS A N 1
ATOM 1457 C CA . LYS A 1 187 ? 16.446 2.301 -8.096 1.00 85.81 187 LYS A CA 1
ATOM 1458 C C . LYS A 1 187 ? 16.027 3.785 -8.067 1.00 85.81 187 LYS A C 1
ATOM 1460 O O . LYS A 1 187 ? 16.767 4.609 -8.600 1.00 85.81 187 LYS A O 1
ATOM 1465 N N . SER A 1 188 ? 14.859 4.129 -7.512 1.00 88.62 188 SER A N 1
ATOM 1466 C CA . SER A 1 188 ? 14.474 5.538 -7.242 1.00 88.62 188 SER A CA 1
ATOM 1467 C C . SER A 1 188 ? 15.304 6.139 -6.113 1.00 88.62 188 SER A C 1
ATOM 1469 O O . SER A 1 188 ? 16.082 5.450 -5.471 1.00 88.62 188 SER A O 1
ATOM 1471 N N . THR A 1 189 ? 15.061 7.405 -5.797 1.00 91.06 189 THR A N 1
ATOM 1472 C CA . THR A 1 189 ? 15.340 8.018 -4.492 1.00 91.06 189 THR A CA 1
ATOM 1473 C C . THR A 1 189 ? 14.586 7.393 -3.301 1.00 91.06 189 THR A C 1
ATOM 1475 O O . THR A 1 189 ? 14.987 7.624 -2.158 1.00 91.06 189 THR A O 1
ATOM 1478 N N . GLY A 1 190 ? 13.561 6.559 -3.525 1.00 92.50 190 GLY A N 1
ATOM 1479 C CA . GLY A 1 190 ? 12.767 5.905 -2.477 1.00 92.50 190 GLY A CA 1
ATOM 1480 C C . GLY A 1 190 ? 11.597 6.750 -1.956 1.00 92.50 190 GLY A C 1
ATOM 1481 O O . GLY A 1 190 ? 11.201 7.720 -2.608 1.00 92.50 190 GLY A O 1
ATOM 1482 N N . PRO A 1 191 ? 10.990 6.390 -0.809 1.00 96.06 191 PRO A N 1
ATOM 1483 C CA . PRO A 1 191 ? 9.836 7.104 -0.269 1.00 96.06 191 PRO A CA 1
ATOM 1484 C C . PRO A 1 191 ? 10.181 8.552 0.090 1.00 96.06 191 PRO A C 1
ATOM 1486 O O . PRO A 1 191 ? 11.160 8.829 0.788 1.00 96.06 191 PRO A O 1
ATOM 1489 N N . ASN A 1 192 ? 9.334 9.489 -0.337 1.00 95.25 192 ASN A N 1
ATOM 1490 C CA . ASN A 1 192 ? 9.461 10.890 0.048 1.00 95.25 192 ASN A CA 1
ATOM 1491 C C . ASN A 1 192 ? 9.357 11.040 1.580 1.00 95.25 192 ASN A C 1
ATOM 1493 O O . ASN A 1 192 ? 8.434 10.514 2.197 1.00 95.25 192 ASN A O 1
ATOM 1497 N N . LYS A 1 193 ? 10.276 11.790 2.203 1.00 96.88 193 LYS A N 1
ATOM 1498 C CA . LYS A 1 193 ? 10.350 11.934 3.673 1.00 96.88 193 LYS A CA 1
ATOM 1499 C C . LYS A 1 193 ? 9.094 12.546 4.301 1.00 96.88 193 LYS A C 1
ATOM 1501 O O . LYS A 1 193 ? 8.685 12.113 5.380 1.00 96.88 193 LYS A O 1
ATOM 1506 N N . ASN A 1 194 ? 8.478 13.523 3.635 1.00 97.56 194 ASN A N 1
ATOM 1507 C CA . ASN A 1 194 ? 7.249 14.146 4.126 1.00 97.56 194 ASN A CA 1
ATOM 1508 C C . ASN A 1 194 ? 6.103 13.142 4.053 1.00 97.56 194 ASN A C 1
ATOM 1510 O O . ASN A 1 194 ? 5.391 12.973 5.034 1.00 97.56 194 ASN A O 1
ATOM 1514 N N . GLN A 1 195 ? 5.993 12.398 2.948 1.00 97.69 195 GLN A N 1
ATOM 1515 C CA . GLN A 1 195 ? 5.008 11.322 2.835 1.00 97.69 195 GLN A CA 1
ATOM 1516 C C . GLN A 1 195 ? 5.254 10.226 3.867 1.00 97.69 195 GLN A C 1
ATOM 1518 O O . GLN A 1 195 ? 4.306 9.794 4.503 1.00 97.69 195 GLN A O 1
ATOM 1523 N N . THR A 1 196 ? 6.498 9.822 4.122 1.00 98.25 196 THR A N 1
ATOM 1524 C CA . THR A 1 196 ? 6.814 8.888 5.211 1.00 98.25 196 THR A CA 1
ATOM 1525 C C . THR A 1 196 ? 6.312 9.398 6.553 1.00 98.25 196 THR A C 1
ATOM 1527 O O . THR A 1 196 ? 5.621 8.667 7.247 1.00 98.25 196 THR A O 1
ATOM 1530 N N . THR A 1 197 ? 6.568 10.666 6.879 1.00 98.25 197 THR A N 1
ATOM 1531 C CA . THR A 1 197 ? 6.059 11.276 8.116 1.00 98.25 197 THR A CA 1
ATOM 1532 C C . THR A 1 197 ? 4.532 11.240 8.170 1.00 98.25 197 THR A C 1
ATOM 1534 O O . THR A 1 197 ? 3.968 10.793 9.165 1.00 98.25 197 THR A O 1
ATOM 1537 N N . THR A 1 198 ? 3.865 11.651 7.091 1.00 97.88 198 THR A N 1
ATOM 1538 C CA . THR A 1 198 ? 2.403 11.632 6.949 1.00 97.88 198 THR A CA 1
ATOM 1539 C C . THR A 1 198 ? 1.824 10.219 7.102 1.00 97.88 198 THR A C 1
ATOM 1541 O O . THR A 1 198 ? 0.814 10.027 7.769 1.00 97.88 198 THR A O 1
ATOM 1544 N N . ASN A 1 199 ? 2.475 9.201 6.541 1.00 98.50 199 ASN A N 1
ATOM 1545 C CA . ASN A 1 199 ? 2.032 7.807 6.628 1.00 98.50 199 ASN A CA 1
ATOM 1546 C C . ASN A 1 199 ? 2.243 7.178 8.015 1.00 98.50 199 ASN A C 1
ATOM 1548 O O . ASN A 1 199 ? 1.736 6.085 8.262 1.00 98.50 199 ASN A O 1
ATOM 1552 N N . THR A 1 200 ? 2.971 7.838 8.924 1.00 98.50 200 THR A N 1
ATOM 1553 C CA . THR A 1 200 ? 3.322 7.285 10.244 1.00 98.50 200 THR A CA 1
ATOM 1554 C C . THR A 1 200 ? 2.955 8.174 11.433 1.00 98.50 200 THR A C 1
ATOM 1556 O O . THR A 1 200 ? 3.375 7.885 12.552 1.00 98.50 200 THR A O 1
ATOM 1559 N N . ASN A 1 201 ? 2.227 9.274 11.223 1.00 97.69 201 ASN A N 1
ATOM 1560 C CA . ASN A 1 201 ? 1.898 10.247 12.275 1.00 97.69 201 ASN A CA 1
ATOM 1561 C C . ASN A 1 201 ? 0.388 10.397 12.538 1.00 97.69 201 ASN A C 1
ATOM 1563 O O . ASN A 1 201 ? -0.038 11.398 13.111 1.00 97.69 201 ASN A O 1
ATOM 1567 N N . GLY A 1 202 ? -0.424 9.431 12.102 1.00 97.12 202 GLY A N 1
ATOM 1568 C CA . GLY A 1 202 ? -1.879 9.470 12.261 1.00 97.12 202 GLY A CA 1
ATOM 1569 C C . GLY A 1 202 ? -2.628 10.379 11.278 1.00 97.12 202 GLY A C 1
ATOM 1570 O O . GLY A 1 202 ? -3.831 10.561 11.448 1.00 97.12 202 GLY A O 1
ATOM 1571 N N . PHE A 1 203 ? -1.983 10.921 10.236 1.00 98.31 203 PHE A N 1
ATOM 1572 C CA . PHE A 1 203 ? -2.657 11.738 9.212 1.00 98.31 203 PHE A CA 1
ATOM 1573 C C . PHE A 1 203 ? -3.879 11.040 8.597 1.00 98.31 203 PHE A C 1
ATOM 1575 O O . PHE A 1 203 ? -4.924 11.668 8.429 1.00 98.31 203 PHE A O 1
ATOM 1582 N N . TYR A 1 204 ? -3.756 9.741 8.314 1.00 98.31 204 TYR A N 1
ATOM 1583 C CA . TYR A 1 204 ? -4.815 8.909 7.737 1.00 98.31 204 TYR A CA 1
ATOM 1584 C C . TYR A 1 204 ? -5.726 8.253 8.779 1.00 98.31 204 TYR A C 1
ATOM 1586 O O . TYR A 1 204 ? -6.512 7.388 8.425 1.00 98.31 204 TYR A O 1
ATOM 1594 N N . ALA A 1 205 ? -5.636 8.600 10.064 1.00 97.25 205 ALA A N 1
ATOM 1595 C CA . ALA A 1 205 ? -6.558 8.063 11.062 1.00 97.25 205 ALA A CA 1
ATOM 1596 C C . ALA A 1 205 ? -7.997 8.553 10.832 1.00 97.25 205 ALA A C 1
ATOM 1598 O O . ALA A 1 205 ? -8.223 9.588 10.201 1.00 97.25 205 ALA A O 1
ATOM 1599 N N . ALA A 1 206 ? -8.990 7.860 11.397 1.00 95.94 206 ALA A N 1
ATOM 1600 C CA . ALA A 1 206 ? -10.337 8.423 11.474 1.00 95.94 206 ALA A CA 1
ATOM 1601 C C . ALA A 1 206 ? -10.299 9.725 12.299 1.00 95.94 206 ALA A C 1
ATOM 1603 O O . ALA A 1 206 ? -9.772 9.736 13.412 1.00 95.94 206 ALA A O 1
ATOM 1604 N N . GLY A 1 207 ? -10.807 10.823 11.728 1.00 95.75 207 GLY A N 1
ATOM 1605 C CA . GLY A 1 207 ? -10.669 12.178 12.287 1.00 95.75 207 GLY A CA 1
ATOM 1606 C C . GLY A 1 207 ? -9.309 12.849 12.032 1.00 95.75 207 GLY A C 1
ATOM 1607 O O . GLY A 1 207 ? -9.100 13.979 12.466 1.00 95.75 207 GLY A O 1
ATOM 1608 N N . GLY A 1 208 ? -8.395 12.174 11.331 1.00 96.81 208 GLY A N 1
ATOM 1609 C CA . GLY A 1 208 ? -7.107 12.710 10.901 1.00 96.81 208 GLY A CA 1
ATOM 1610 C C . GLY A 1 208 ? -7.224 13.693 9.733 1.00 96.81 208 GLY A C 1
ATOM 1611 O O . GLY A 1 208 ? -8.267 13.823 9.087 1.00 96.81 208 GLY A O 1
ATOM 1612 N N . ALA A 1 209 ? -6.123 14.389 9.450 1.00 97.62 209 ALA A N 1
ATOM 1613 C CA . ALA A 1 209 ? -6.079 15.469 8.465 1.00 97.62 209 ALA A CA 1
ATOM 1614 C C . ALA A 1 209 ? -6.264 15.012 7.004 1.00 97.62 209 ALA A C 1
ATOM 1616 O O . ALA A 1 209 ? -6.592 15.847 6.165 1.00 97.62 209 ALA A O 1
ATOM 1617 N N . ALA A 1 210 ? -6.124 13.716 6.697 1.00 96.69 210 ALA A N 1
ATOM 1618 C CA . ALA A 1 210 ? -6.468 13.178 5.379 1.00 96.69 210 ALA A CA 1
ATOM 1619 C C . ALA A 1 210 ? -7.949 13.402 5.026 1.00 96.69 210 ALA A C 1
ATOM 1621 O O . ALA A 1 210 ? -8.285 13.609 3.856 1.00 96.69 210 ALA A O 1
ATOM 1622 N N . GLY A 1 211 ? -8.839 13.340 6.026 1.00 96.31 211 GLY A N 1
ATOM 1623 C CA . GLY A 1 211 ? -10.284 13.389 5.816 1.00 96.31 211 GLY A CA 1
ATOM 1624 C C . GLY A 1 211 ? -10.726 12.406 4.728 1.00 96.31 211 GLY A C 1
ATOM 1625 O O . GLY A 1 211 ? -10.345 11.241 4.750 1.00 96.31 211 GLY A O 1
ATOM 1626 N N . THR A 1 212 ? -11.511 12.890 3.766 1.00 96.44 212 THR A N 1
ATOM 1627 C CA . THR A 1 212 ? -11.954 12.132 2.581 1.00 96.44 212 THR A CA 1
ATOM 1628 C C . THR A 1 212 ? -11.136 12.435 1.324 1.00 96.44 212 THR A C 1
ATOM 1630 O O . THR A 1 212 ? -11.528 12.015 0.241 1.00 96.44 212 THR A O 1
ATOM 1633 N N . GLN A 1 213 ? -10.044 13.201 1.434 1.00 93.25 213 GLN A N 1
ATOM 1634 C CA . GLN A 1 213 ? -9.295 13.709 0.274 1.00 93.25 213 GLN A CA 1
ATOM 1635 C C . GLN A 1 213 ? -7.889 13.112 0.148 1.00 93.25 213 GLN A C 1
ATOM 1637 O O . GLN A 1 213 ? -7.411 12.923 -0.965 1.00 93.25 213 GLN A O 1
ATOM 1642 N N . GLY A 1 214 ? -7.227 12.805 1.267 1.00 94.50 214 GLY A N 1
ATOM 1643 C CA . GLY A 1 214 ? -5.853 12.303 1.251 1.00 94.50 214 GLY A CA 1
ATOM 1644 C C . GLY A 1 214 ? -4.844 13.342 0.756 1.00 94.50 214 GLY A C 1
ATOM 1645 O O . GLY A 1 214 ? -4.979 14.537 1.029 1.00 94.50 214 GLY A O 1
ATOM 1646 N N . ILE A 1 215 ? -3.805 12.879 0.062 1.00 92.56 215 ILE A N 1
ATOM 1647 C CA . ILE A 1 215 ? -2.835 13.726 -0.648 1.00 92.56 215 ILE A CA 1
ATOM 1648 C C . ILE A 1 215 ? -3.173 13.805 -2.143 1.00 92.56 215 ILE A C 1
ATOM 1650 O O . ILE A 1 215 ? -3.888 12.958 -2.675 1.00 92.56 215 ILE A O 1
ATOM 1654 N N . ASP A 1 216 ? -2.611 14.787 -2.853 1.00 89.56 216 ASP A N 1
ATOM 1655 C CA . ASP A 1 216 ? -2.704 14.817 -4.316 1.00 89.56 216 ASP A CA 1
ATOM 1656 C C . ASP A 1 216 ? -1.935 13.635 -4.921 1.00 89.56 216 ASP A C 1
ATOM 1658 O O . ASP A 1 216 ? -0.703 13.601 -4.918 1.00 89.56 216 ASP A O 1
ATOM 1662 N N . LEU A 1 217 ? -2.680 12.665 -5.453 1.00 87.06 217 LEU A N 1
ATOM 1663 C CA . LEU A 1 217 ? -2.135 11.480 -6.108 1.00 87.06 217 LEU A CA 1
ATOM 1664 C C . LEU A 1 217 ? -1.560 11.764 -7.501 1.00 87.06 217 LEU A C 1
ATOM 1666 O O . LEU A 1 217 ? -1.054 10.841 -8.136 1.00 87.06 217 LEU A O 1
ATOM 1670 N N . GLY A 1 218 ? -1.655 12.992 -8.021 1.00 81.56 218 GLY A N 1
ATOM 1671 C CA . GLY A 1 218 ? -1.144 13.338 -9.349 1.00 81.56 218 GLY A CA 1
ATOM 1672 C C . GLY A 1 218 ? -1.876 12.625 -10.491 1.00 81.56 218 GLY A C 1
ATOM 1673 O O . GLY A 1 218 ? -1.339 12.497 -11.585 1.00 81.56 218 GLY A O 1
ATOM 1674 N N . LEU A 1 219 ? -3.099 12.140 -10.249 1.00 75.50 219 LEU A N 1
ATOM 1675 C CA . LEU A 1 219 ? -3.900 11.415 -11.245 1.00 75.50 219 LEU A CA 1
ATOM 1676 C C . LEU A 1 219 ? -4.718 12.361 -12.143 1.00 75.50 219 LEU A C 1
ATOM 1678 O O . LEU A 1 219 ? -5.094 12.003 -13.258 1.00 75.50 219 L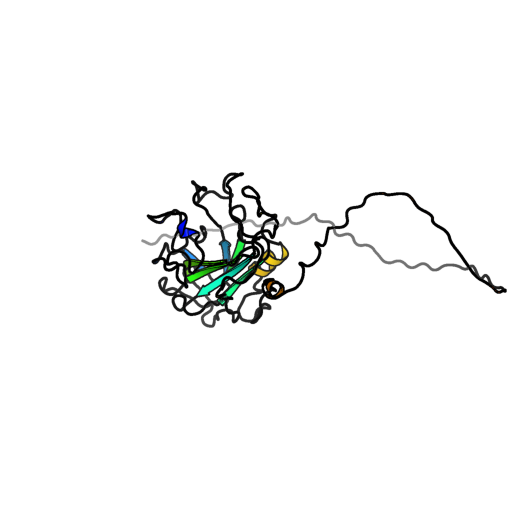EU A O 1
ATOM 1682 N N . ASN A 1 220 ? -4.963 13.595 -11.688 1.00 58.34 220 ASN A N 1
ATOM 1683 C CA . ASN A 1 220 ? -5.777 14.588 -12.400 1.00 58.34 220 ASN A CA 1
ATOM 1684 C C . ASN A 1 220 ? -5.012 15.338 -13.508 1.00 58.34 220 ASN A C 1
ATOM 1686 O O . ASN A 1 220 ? -5.630 15.887 -14.420 1.00 58.34 220 ASN A O 1
ATOM 1690 N N . THR A 1 221 ? -3.678 15.333 -13.481 1.00 48.88 221 THR A N 1
ATOM 1691 C CA . THR A 1 221 ? -2.813 15.941 -14.511 1.00 48.88 221 THR A CA 1
ATOM 1692 C C . THR A 1 221 ? -2.766 15.131 -15.814 1.00 48.88 221 THR A C 1
ATOM 1694 O O . THR A 1 221 ? -2.383 15.659 -16.857 1.00 48.88 221 THR A O 1
ATOM 1697 N N . ILE A 1 222 ? -3.254 13.886 -15.809 1.00 45.53 222 ILE A N 1
ATOM 1698 C CA . ILE A 1 222 ? -3.248 12.989 -16.978 1.00 45.53 222 ILE A CA 1
ATOM 1699 C C . ILE A 1 222 ? -4.375 13.330 -17.983 1.00 45.53 222 ILE A C 1
ATOM 1701 O O . ILE A 1 222 ? -4.320 12.931 -19.145 1.00 45.53 222 ILE A O 1
ATOM 1705 N N . LYS A 1 223 ? -5.358 14.165 -17.599 1.00 37.38 223 LYS A N 1
ATOM 1706 C CA . LYS A 1 223 ? -6.412 14.674 -18.508 1.00 37.38 223 LYS A CA 1
ATOM 1707 C C . LYS A 1 223 ? -5.990 15.858 -19.391 1.00 37.38 223 LYS A C 1
ATOM 1709 O O . LYS A 1 223 ? -6.816 16.384 -20.133 1.00 37.38 223 LYS A O 1
ATOM 1714 N N . GLY A 1 224 ? -4.716 16.244 -19.367 1.00 38.97 224 GLY A N 1
ATOM 1715 C CA . GLY A 1 224 ? -4.166 17.261 -20.257 1.00 38.97 224 GLY A CA 1
ATOM 1716 C C . GLY A 1 224 ? -3.624 18.459 -19.497 1.00 38.97 224 GLY A C 1
ATOM 1717 O O . GLY A 1 224 ? -4.312 19.459 -19.321 1.00 38.97 224 GLY A O 1
ATOM 1718 N N . LYS A 1 225 ? -2.363 18.368 -19.084 1.00 32.28 225 LYS A N 1
ATOM 1719 C CA . LYS A 1 225 ? -1.425 19.491 -19.006 1.00 32.28 225 LYS A CA 1
ATOM 1720 C C . LYS A 1 225 ? -0.021 18.922 -18.837 1.00 32.28 225 LYS A C 1
ATOM 1722 O O . LYS A 1 225 ? 0.169 17.908 -18.175 1.00 32.28 225 LYS A O 1
ATOM 1727 N N . THR A 1 226 ? 0.923 19.568 -19.505 1.00 31.20 226 THR A N 1
ATOM 1728 C CA . THR A 1 226 ? 2.371 19.349 -19.442 1.00 31.20 226 THR A CA 1
ATOM 1729 C C . THR A 1 226 ? 2.825 19.103 -17.994 1.00 31.20 226 THR A C 1
ATOM 1731 O O . THR A 1 226 ? 2.276 19.759 -17.102 1.00 31.20 226 THR A O 1
ATOM 1734 N N . PRO A 1 227 ? 3.793 18.195 -17.741 1.00 42.50 227 PRO A N 1
ATOM 1735 C CA . PRO A 1 227 ? 4.311 17.961 -16.395 1.00 42.50 227 PRO A CA 1
ATOM 1736 C C . PRO A 1 227 ? 4.733 19.283 -15.739 1.00 42.50 227 PRO A C 1
ATOM 1738 O O . PRO A 1 227 ? 5.229 20.165 -16.450 1.00 42.50 227 PRO A O 1
ATOM 1741 N N . PRO A 1 228 ? 4.531 19.454 -14.419 1.00 39.78 228 PRO A N 1
ATOM 1742 C CA . PRO A 1 228 ? 5.114 20.593 -13.724 1.00 39.78 228 PRO A CA 1
ATOM 1743 C C . PRO A 1 228 ? 6.636 20.562 -13.931 1.00 39.78 228 PRO A C 1
ATOM 1745 O O . PRO A 1 228 ? 7.208 19.469 -13.905 1.00 39.78 228 PRO A O 1
ATOM 1748 N N . PRO A 1 229 ? 7.279 21.715 -14.189 1.00 38.66 229 PRO A N 1
ATOM 1749 C CA . PRO A 1 229 ? 8.723 21.762 -14.345 1.00 38.66 229 PRO A CA 1
ATOM 1750 C C . PRO A 1 229 ? 9.375 21.258 -13.060 1.00 38.66 229 PRO A C 1
ATOM 1752 O O . PRO A 1 229 ? 8.918 21.569 -11.958 1.00 38.66 229 PRO A O 1
ATOM 1755 N N . ASP A 1 230 ? 10.412 20.451 -13.238 1.00 42.97 230 ASP A N 1
ATOM 1756 C CA . ASP A 1 230 ? 11.243 19.942 -12.163 1.00 42.97 230 ASP A CA 1
ATOM 1757 C C . ASP A 1 230 ? 11.765 21.141 -11.354 1.00 42.97 230 ASP A C 1
ATOM 1759 O O . ASP A 1 230 ? 12.447 22.011 -11.897 1.00 42.97 230 ASP A O 1
ATOM 1763 N N . GLU A 1 231 ? 11.411 21.237 -10.071 1.00 41.44 231 GLU A N 1
ATOM 1764 C CA . GLU A 1 231 ? 12.112 22.140 -9.157 1.00 41.44 231 GLU A CA 1
ATOM 1765 C C . GLU A 1 231 ? 13.511 21.547 -8.940 1.00 41.44 231 GLU A C 1
ATOM 1767 O O . GLU A 1 231 ? 13.725 20.704 -8.068 1.00 41.44 231 GLU A O 1
ATOM 1772 N N . GLU A 1 232 ? 14.452 21.927 -9.809 1.00 39.06 232 GLU A N 1
ATOM 1773 C CA . GLU A 1 232 ? 15.879 21.730 -9.580 1.00 39.06 232 GLU A CA 1
ATOM 1774 C C . GLU A 1 232 ? 16.306 22.580 -8.378 1.00 39.06 232 GLU A C 1
ATOM 1776 O O . GLU A 1 232 ? 16.193 23.805 -8.380 1.00 39.06 232 GLU A O 1
ATOM 1781 N N . ASP A 1 233 ? 16.812 21.903 -7.347 1.00 40.22 233 ASP A N 1
ATOM 1782 C CA . ASP A 1 233 ? 17.513 22.513 -6.225 1.00 40.22 233 ASP A CA 1
ATOM 1783 C C . ASP A 1 233 ? 18.671 23.393 -6.736 1.00 40.22 233 ASP A C 1
ATOM 1785 O O . ASP A 1 233 ? 19.659 22.895 -7.288 1.00 40.22 233 ASP A O 1
ATOM 1789 N N . ASP A 1 234 ? 18.573 24.702 -6.492 1.00 38.16 234 ASP A N 1
ATOM 1790 C CA . ASP A 1 234 ? 19.617 25.691 -6.757 1.00 38.16 234 ASP A CA 1
ATOM 1791 C C . ASP A 1 234 ? 20.957 25.277 -6.118 1.00 38.16 234 ASP A C 1
ATOM 1793 O O . ASP A 1 234 ? 21.187 25.405 -4.909 1.00 38.16 234 ASP A O 1
ATOM 1797 N N . LYS A 1 235 ? 21.903 24.839 -6.957 1.00 36.31 235 LYS A N 1
ATOM 1798 C CA . LYS A 1 235 ? 23.329 24.785 -6.620 1.00 36.31 235 LYS A CA 1
ATOM 1799 C C . LYS A 1 235 ? 24.121 25.799 -7.438 1.00 36.31 235 LYS A C 1
ATOM 1801 O O . LYS A 1 235 ? 24.421 25.597 -8.606 1.00 36.31 235 LYS A O 1
ATOM 1806 N N . VAL A 1 236 ? 24.500 26.864 -6.731 1.00 36.72 236 VAL A N 1
ATOM 1807 C CA . VAL A 1 236 ? 25.719 27.686 -6.844 1.00 36.72 236 VAL A CA 1
ATOM 1808 C C . VAL A 1 236 ? 26.672 27.305 -7.987 1.00 36.72 236 VAL A C 1
ATOM 1810 O O . VAL A 1 236 ? 27.330 26.266 -7.937 1.00 36.72 236 VAL A O 1
ATOM 1813 N N . GLY A 1 237 ? 26.872 28.233 -8.929 1.00 30.58 237 GLY A N 1
ATOM 1814 C CA . GLY A 1 237 ? 27.950 28.133 -9.913 1.00 30.58 237 GLY A CA 1
ATOM 1815 C C . GLY A 1 237 ? 28.028 29.291 -10.909 1.00 30.58 237 GLY A C 1
ATOM 1816 O O . GLY A 1 237 ? 27.425 29.239 -11.967 1.00 30.58 237 GLY A O 1
ATOM 1817 N N . SER A 1 238 ? 28.815 30.309 -10.554 1.00 35.72 238 SER A N 1
ATOM 1818 C CA . SER A 1 238 ? 29.674 31.153 -11.405 1.00 35.72 238 SER A CA 1
ATOM 1819 C C . SER A 1 238 ? 29.426 31.208 -12.924 1.00 35.72 238 SER A C 1
ATOM 1821 O O . SER A 1 238 ? 29.680 30.243 -13.637 1.00 35.72 238 SER A O 1
ATOM 1823 N N . GLY A 1 239 ? 29.168 32.408 -13.457 1.00 30.14 239 GLY A N 1
ATOM 1824 C CA . GLY A 1 239 ? 29.224 32.649 -14.901 1.00 30.14 239 GLY A CA 1
ATOM 1825 C C . GLY A 1 239 ? 29.194 34.128 -15.270 1.00 30.14 239 GLY A C 1
ATOM 1826 O O . GLY A 1 239 ? 28.153 34.766 -15.220 1.00 30.14 239 GLY A O 1
ATOM 1827 N N . LYS A 1 240 ? 30.364 34.663 -15.624 1.00 36.19 240 LYS A N 1
ATOM 1828 C CA . LYS A 1 240 ? 30.586 35.997 -16.196 1.00 36.19 240 LYS A CA 1
ATOM 1829 C C . LYS A 1 240 ? 29.829 36.196 -17.514 1.00 36.19 240 LYS A C 1
ATOM 1831 O O . LYS A 1 240 ? 29.873 35.319 -18.370 1.00 36.19 240 LYS A O 1
ATOM 1836 N N . GLY A 1 241 ? 29.425 37.444 -17.746 1.00 28.42 241 GLY A N 1
ATOM 1837 C CA . GLY A 1 241 ? 29.641 38.103 -19.034 1.00 28.42 241 GLY A CA 1
ATOM 1838 C C . GLY A 1 241 ? 28.380 38.507 -19.788 1.00 28.42 241 GLY A C 1
ATOM 1839 O O . GLY A 1 241 ? 27.518 37.680 -20.055 1.00 28.42 241 GLY A O 1
ATOM 1840 N N . GLY A 1 242 ? 28.356 39.771 -20.214 1.00 30.69 242 GLY A N 1
ATOM 1841 C CA . GLY A 1 242 ? 27.557 40.204 -21.357 1.00 30.69 242 GLY A CA 1
ATOM 1842 C C . GLY A 1 242 ? 26.779 41.488 -21.128 1.00 30.69 242 GLY A C 1
ATOM 1843 O O . GLY A 1 242 ? 25.554 41.456 -21.120 1.00 30.69 242 GLY A O 1
ATOM 1844 N N . ASP A 1 243 ? 27.487 42.610 -20.984 1.00 34.47 243 ASP A N 1
ATOM 1845 C CA . ASP A 1 243 ? 26.899 43.930 -21.205 1.00 34.47 243 ASP A CA 1
ATOM 1846 C C . ASP A 1 243 ? 26.386 44.018 -22.647 1.00 34.47 243 ASP A C 1
ATOM 1848 O O . ASP A 1 243 ? 27.124 43.735 -23.592 1.00 34.47 243 ASP A O 1
ATOM 1852 N N . ASN A 1 244 ? 25.141 44.457 -22.820 1.00 33.94 244 ASN A N 1
ATOM 1853 C CA . ASN A 1 244 ? 24.683 45.022 -24.080 1.00 33.94 244 ASN A CA 1
ATOM 1854 C C . ASN A 1 244 ? 23.788 46.231 -23.804 1.00 33.94 244 ASN A C 1
ATOM 1856 O O . ASN A 1 244 ? 22.650 46.121 -23.350 1.00 33.94 244 ASN A O 1
ATOM 1860 N N . SER A 1 245 ? 24.366 47.396 -24.080 1.00 34.75 245 SER A N 1
ATOM 1861 C CA . SER A 1 245 ? 23.756 48.718 -24.021 1.00 34.75 245 SER A CA 1
ATOM 1862 C C . SER A 1 245 ? 22.859 48.992 -25.227 1.00 34.75 245 SER A C 1
ATOM 1864 O O . SER A 1 245 ? 23.220 48.690 -26.361 1.00 34.75 245 SER A O 1
ATO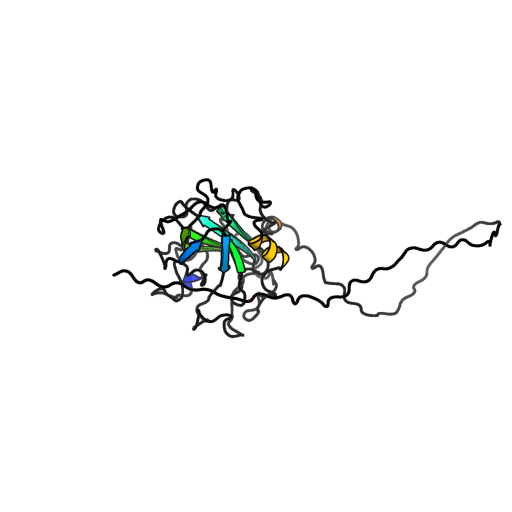M 1866 N N . SER A 1 246 ? 21.739 49.673 -24.991 1.00 32.19 246 SER A N 1
ATOM 1867 C CA . SER A 1 246 ? 21.162 50.758 -25.817 1.00 32.19 246 SER A CA 1
ATOM 1868 C C . SER A 1 246 ? 19.845 51.165 -25.141 1.00 32.19 246 SER A C 1
ATOM 1870 O O . SER A 1 246 ? 18.951 50.346 -24.990 1.00 32.19 246 SER A O 1
ATOM 1872 N N . GLY A 1 247 ? 19.768 52.315 -24.466 1.00 28.50 247 GLY A N 1
ATOM 1873 C CA . GLY A 1 247 ? 19.566 53.651 -25.047 1.00 28.50 247 GLY A CA 1
ATOM 1874 C C . GLY A 1 247 ? 18.066 53.981 -24.959 1.00 28.50 247 GLY A C 1
ATOM 1875 O O . GLY A 1 247 ? 17.251 53.160 -25.339 1.00 28.50 247 GLY A O 1
ATOM 1876 N N . GLY A 1 248 ? 17.563 55.099 -24.453 1.00 28.03 248 GLY A N 1
ATOM 1877 C CA . GLY A 1 248 ? 18.082 56.315 -23.839 1.00 28.03 248 GLY A CA 1
ATOM 1878 C C . GLY A 1 248 ? 16.881 57.273 -23.714 1.00 28.03 248 GLY A C 1
ATOM 1879 O O . GLY A 1 248 ? 16.004 57.220 -24.568 1.00 28.03 248 GLY A O 1
ATOM 1880 N N . ASN A 1 249 ? 16.802 58.096 -22.662 1.00 30.91 249 ASN A N 1
ATOM 1881 C CA . ASN A 1 249 ? 16.390 59.513 -22.719 1.00 30.91 249 ASN A CA 1
ATOM 1882 C C . ASN A 1 249 ? 16.165 60.113 -21.320 1.00 30.91 249 ASN A C 1
ATOM 1884 O O . ASN A 1 249 ? 15.303 59.666 -20.576 1.00 30.91 249 ASN A O 1
ATOM 1888 N N . GLY A 1 250 ? 16.867 61.219 -21.060 1.00 28.45 250 GLY A N 1
ATOM 1889 C CA . GLY A 1 250 ? 16.195 62.503 -20.851 1.00 28.45 250 GLY A CA 1
ATOM 1890 C C . GLY A 1 250 ? 15.747 62.907 -19.442 1.00 28.45 250 GLY A C 1
ATOM 1891 O O . GLY A 1 250 ? 14.611 62.663 -19.064 1.00 28.45 250 GLY A O 1
ATOM 1892 N N . SER A 1 251 ? 16.565 63.791 -18.856 1.00 31.16 251 SER A N 1
ATOM 1893 C CA . SER A 1 251 ? 16.157 65.078 -18.254 1.00 31.16 251 SER A CA 1
ATOM 1894 C C . SER A 1 251 ? 15.954 65.172 -16.732 1.00 31.16 251 SER A C 1
ATOM 1896 O O . SER A 1 251 ? 15.075 64.536 -16.165 1.00 31.16 251 SER A O 1
ATOM 1898 N N . GLY A 1 252 ? 16.681 66.123 -16.122 1.00 29.09 252 GLY A N 1
ATOM 1899 C CA . GLY A 1 252 ? 16.042 67.127 -15.259 1.00 29.09 252 GLY A CA 1
ATOM 1900 C C . GLY A 1 252 ? 16.386 67.162 -13.764 1.00 29.09 252 GLY A C 1
ATOM 1901 O O . GLY A 1 252 ? 15.627 66.650 -12.959 1.00 29.09 252 GLY A O 1
ATOM 1902 N N . ASN A 1 253 ? 17.457 67.894 -13.436 1.00 31.08 253 ASN A N 1
ATOM 1903 C CA . ASN A 1 253 ? 17.606 68.898 -12.363 1.00 31.08 253 ASN A CA 1
ATOM 1904 C C . ASN A 1 253 ? 17.225 68.643 -10.880 1.00 31.08 253 ASN A C 1
ATOM 1906 O O . ASN A 1 253 ? 16.061 68.557 -10.513 1.00 31.08 253 ASN A O 1
ATOM 1910 N N . ASN A 1 254 ? 18.272 68.860 -10.070 1.00 30.83 254 ASN A N 1
ATOM 1911 C CA . ASN A 1 254 ? 18.413 69.804 -8.945 1.00 30.83 254 ASN A CA 1
ATOM 1912 C C . ASN A 1 254 ? 17.940 69.494 -7.513 1.00 30.83 254 ASN A C 1
ATOM 1914 O O . ASN A 1 254 ? 16.792 69.167 -7.245 1.00 30.83 254 ASN A O 1
ATOM 1918 N N . ASP A 1 255 ? 18.894 69.851 -6.640 1.00 31.44 255 ASP A N 1
ATOM 1919 C CA . ASP A 1 255 ? 18.839 70.324 -5.252 1.00 31.44 255 ASP A CA 1
ATOM 1920 C C . ASP A 1 255 ? 18.626 69.291 -4.134 1.00 31.44 255 ASP A C 1
ATOM 1922 O O . ASP A 1 255 ? 17.658 68.545 -4.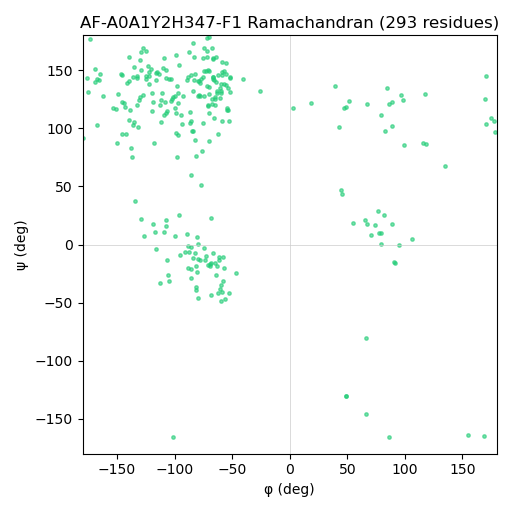111 1.00 31.44 255 ASP A O 1
ATOM 1926 N N . SER A 1 256 ? 19.653 69.064 -3.294 1.00 30.02 256 SER A N 1
ATOM 1927 C CA . SER A 1 256 ? 20.014 69.854 -2.086 1.00 30.02 256 SER A CA 1
ATOM 1928 C C . SER A 1 256 ? 18.909 69.680 -1.028 1.00 30.02 256 SER A C 1
ATOM 1930 O O . SER A 1 256 ? 17.759 69.970 -1.310 1.00 30.02 256 SER A O 1
ATOM 1932 N N . SER A 1 257 ? 19.115 69.192 0.194 1.00 30.94 257 SER A N 1
ATOM 1933 C CA . SER A 1 257 ? 20.233 69.350 1.120 1.00 30.94 257 SER A CA 1
ATOM 1934 C C . SER A 1 257 ? 20.033 68.436 2.354 1.00 30.94 257 SER A C 1
ATOM 1936 O O . SER A 1 257 ? 18.998 67.798 2.519 1.00 30.94 257 SER A O 1
ATOM 1938 N N . ASP A 1 258 ? 21.040 68.454 3.233 1.00 34.25 258 ASP A N 1
ATOM 1939 C CA . ASP A 1 258 ? 20.961 68.242 4.691 1.00 34.25 258 ASP A CA 1
ATOM 1940 C C . ASP A 1 258 ? 21.317 66.872 5.301 1.00 34.25 258 ASP A C 1
ATOM 1942 O O . ASP A 1 258 ? 20.505 66.028 5.671 1.00 34.25 258 ASP A O 1
ATOM 1946 N N . ASN A 1 259 ? 22.633 66.760 5.520 1.00 32.62 259 ASN A N 1
ATOM 1947 C CA . ASN A 1 259 ? 23.286 66.286 6.744 1.00 32.62 259 ASN A CA 1
ATOM 1948 C C . ASN A 1 259 ? 22.459 66.474 8.030 1.00 32.62 259 ASN A C 1
ATOM 1950 O O . ASN A 1 259 ? 22.171 67.612 8.379 1.00 32.62 259 ASN A O 1
ATOM 1954 N N . VAL A 1 260 ? 22.357 65.424 8.857 1.00 32.84 260 VAL A N 1
ATOM 1955 C CA . VAL A 1 260 ? 22.658 65.516 10.301 1.00 32.84 260 VAL A CA 1
ATOM 1956 C C . VAL A 1 260 ? 23.269 64.195 10.779 1.00 32.84 260 VAL A C 1
ATOM 1958 O O . VAL A 1 260 ? 22.674 63.126 10.679 1.00 32.84 260 VAL A O 1
ATOM 1961 N N . SER A 1 261 ? 24.471 64.290 11.346 1.00 31.11 261 SER A N 1
ATOM 1962 C CA . SER A 1 261 ? 25.158 63.237 12.090 1.00 31.11 261 SER A CA 1
ATOM 1963 C C . SER A 1 261 ? 25.329 63.672 13.549 1.00 31.11 261 SER A C 1
ATOM 1965 O O . SER A 1 261 ? 25.604 64.842 13.813 1.00 31.11 261 SER A O 1
ATOM 1967 N N . ARG A 1 262 ? 25.312 62.667 14.440 1.00 33.69 262 ARG A N 1
ATOM 1968 C CA . ARG A 1 262 ? 25.761 62.624 15.853 1.00 33.69 262 ARG A CA 1
ATOM 1969 C C . ARG A 1 262 ? 24.748 63.081 16.914 1.00 33.69 262 ARG A C 1
ATOM 1971 O O . ARG A 1 262 ? 24.448 64.260 17.013 1.00 33.69 262 ARG A O 1
ATOM 1978 N N . ASN A 1 263 ? 24.412 62.198 17.865 1.00 30.09 263 ASN A N 1
ATOM 1979 C CA . ASN A 1 263 ? 25.212 62.012 19.090 1.00 30.09 263 ASN A CA 1
ATOM 1980 C C . ASN A 1 263 ? 24.708 60.870 20.011 1.00 30.09 263 ASN A C 1
ATOM 1982 O O . ASN A 1 263 ? 23.515 60.704 20.210 1.00 30.09 263 ASN A O 1
ATOM 1986 N N . LYS A 1 264 ? 25.686 60.182 20.624 1.00 33.66 264 LYS A N 1
ATOM 1987 C CA . LYS A 1 264 ? 25.792 59.666 22.014 1.00 33.66 264 LYS A CA 1
ATOM 1988 C C . LYS A 1 264 ? 24.642 58.894 22.702 1.00 33.66 264 LYS A C 1
ATOM 1990 O O . LYS A 1 264 ? 23.683 59.485 23.168 1.00 33.66 264 LYS A O 1
ATOM 1995 N N . GLY A 1 265 ? 24.960 57.632 23.032 1.00 29.34 265 GLY A N 1
ATOM 1996 C CA . GLY A 1 265 ? 25.237 57.184 24.414 1.00 29.34 265 GLY A CA 1
ATOM 1997 C C . GLY A 1 265 ? 24.063 56.707 25.284 1.00 29.34 265 GLY A C 1
ATOM 1998 O O . GLY A 1 265 ? 23.177 57.484 25.610 1.00 29.34 265 GLY A O 1
ATOM 1999 N N . GLY A 1 266 ? 24.133 55.465 25.784 1.00 28.67 266 GLY A N 1
ATOM 2000 C CA . GLY A 1 266 ? 23.253 54.992 26.862 1.00 28.67 266 GLY A CA 1
ATOM 2001 C C . GLY A 1 266 ? 23.334 53.488 27.145 1.00 28.67 266 GLY A C 1
ATOM 2002 O O . GLY A 1 266 ? 22.788 52.679 26.411 1.00 28.67 266 GLY A O 1
ATOM 2003 N N . LEU A 1 267 ? 24.019 53.143 28.232 1.00 30.61 267 LEU A N 1
ATOM 2004 C CA . LEU A 1 267 ? 24.231 51.820 28.830 1.00 30.61 267 LEU A CA 1
ATOM 2005 C C . LEU A 1 267 ? 22.933 51.201 29.399 1.00 30.61 267 LEU A C 1
ATOM 2007 O O . LEU A 1 267 ? 22.184 51.923 30.054 1.00 30.61 267 LEU A O 1
ATOM 2011 N N . ARG A 1 268 ? 22.737 49.871 29.299 1.00 34.12 268 ARG A N 1
ATOM 2012 C CA . ARG A 1 268 ? 22.147 49.035 30.375 1.00 34.12 268 ARG A CA 1
ATOM 2013 C C . ARG A 1 268 ? 22.364 47.528 30.169 1.00 34.12 268 ARG A C 1
ATOM 2015 O O . ARG A 1 268 ? 22.445 47.027 29.057 1.00 34.12 268 ARG A O 1
ATOM 2022 N N . ILE A 1 269 ? 22.503 46.867 31.314 1.00 33.56 269 ILE A N 1
ATOM 2023 C CA . ILE A 1 269 ? 22.975 45.507 31.592 1.00 33.56 269 ILE A CA 1
ATOM 2024 C C . ILE A 1 269 ? 21.798 44.518 31.539 1.00 33.56 269 ILE A C 1
ATOM 2026 O O . ILE A 1 269 ? 20.716 44.844 32.022 1.00 33.56 269 ILE A O 1
ATOM 2030 N N . GLY A 1 270 ? 22.024 43.299 31.040 1.00 31.09 270 GLY A N 1
ATOM 2031 C CA . GLY A 1 270 ? 21.091 42.172 31.148 1.00 31.09 270 GLY A CA 1
ATOM 2032 C C . GLY A 1 270 ? 21.848 40.846 31.101 1.00 31.09 270 GLY A C 1
ATOM 2033 O O . GLY A 1 270 ? 22.555 40.570 30.139 1.00 31.09 270 GLY A O 1
ATOM 2034 N N . ALA A 1 271 ? 21.766 40.087 32.190 1.00 33.88 271 ALA A N 1
ATOM 2035 C CA . ALA A 1 271 ? 22.602 38.941 32.523 1.00 33.88 271 ALA A CA 1
ATOM 2036 C C . ALA A 1 271 ? 22.424 37.723 31.594 1.00 33.88 271 ALA A C 1
ATOM 2038 O O . ALA A 1 271 ? 21.320 37.382 31.182 1.00 33.88 271 ALA A O 1
ATOM 2039 N N . SER A 1 272 ? 23.540 37.036 31.344 1.00 32.28 272 SER A N 1
ATOM 2040 C CA . SER A 1 272 ? 23.635 35.733 30.683 1.00 32.28 272 SER A CA 1
ATOM 2041 C C . SER A 1 272 ? 23.785 34.649 31.753 1.00 32.28 272 SER A C 1
ATOM 2043 O O . SER A 1 272 ? 24.811 34.620 32.432 1.00 32.28 272 SER A O 1
ATOM 2045 N N . SER A 1 273 ? 22.837 33.718 31.857 1.00 36.16 273 SER A N 1
ATOM 2046 C CA . SER A 1 273 ? 23.049 32.428 32.522 1.00 36.16 273 SER A CA 1
ATOM 2047 C C . SER A 1 273 ? 23.124 31.319 31.471 1.00 36.16 273 SER A C 1
ATOM 2049 O O . SER A 1 273 ? 22.172 31.028 30.751 1.00 36.16 273 SER A O 1
ATOM 2051 N N . ARG A 1 274 ? 24.319 30.730 31.367 1.00 37.53 274 ARG A N 1
ATOM 2052 C CA . ARG A 1 274 ? 24.616 29.525 30.590 1.00 37.53 274 ARG A CA 1
ATOM 2053 C C . ARG A 1 274 ? 24.129 28.302 31.370 1.00 37.53 274 ARG A C 1
ATOM 2055 O O . ARG A 1 274 ? 24.327 28.237 32.580 1.00 37.53 274 ARG A O 1
ATOM 2062 N N . PHE A 1 275 ? 23.536 27.344 30.666 1.00 35.81 275 PHE A N 1
ATOM 2063 C CA . PHE A 1 275 ? 23.280 25.991 31.159 1.00 35.81 275 PHE A CA 1
ATOM 2064 C C . PHE A 1 275 ? 24.569 25.159 31.053 1.00 35.81 275 PHE A C 1
ATOM 2066 O O . PHE A 1 275 ? 25.174 25.101 29.984 1.00 35.81 275 PHE A O 1
ATOM 2073 N N . ASP A 1 276 ? 24.972 24.532 32.158 1.00 37.53 276 ASP A N 1
ATOM 2074 C CA . ASP A 1 276 ? 26.100 23.596 32.273 1.00 37.53 276 ASP A CA 1
ATOM 2075 C C . ASP A 1 276 ? 25.545 22.184 32.566 1.00 37.53 276 ASP A C 1
ATOM 2077 O O . ASP A 1 276 ? 24.773 22.034 33.521 1.00 37.53 276 ASP A O 1
ATOM 2081 N N . PRO A 1 277 ? 25.856 21.148 31.762 1.00 41.25 277 PRO A N 1
ATOM 2082 C CA . PRO A 1 277 ? 25.317 19.809 31.936 1.00 41.25 277 PRO A CA 1
ATOM 2083 C C . PRO A 1 277 ? 26.307 18.904 32.682 1.00 41.25 277 PRO A C 1
ATOM 2085 O O . PRO A 1 277 ? 26.907 18.018 32.084 1.00 41.25 277 PRO A O 1
ATOM 2088 N N . THR A 1 278 ? 26.461 19.061 33.997 1.00 35.94 278 THR A N 1
ATOM 2089 C CA . THR A 1 278 ? 27.146 18.051 34.829 1.00 35.94 278 THR A CA 1
ATOM 2090 C C . THR A 1 278 ? 26.614 18.016 36.264 1.00 35.94 278 THR A C 1
ATOM 2092 O O . THR A 1 278 ? 27.157 18.652 37.158 1.00 35.94 278 THR A O 1
ATOM 2095 N N . SER A 1 279 ? 25.556 17.235 36.517 1.00 35.28 279 SER A N 1
ATOM 2096 C CA . SER A 1 279 ? 25.310 16.559 37.810 1.00 35.28 279 SER A CA 1
ATOM 2097 C C . SER A 1 279 ? 24.001 15.774 37.776 1.00 35.28 279 SER A C 1
ATOM 2099 O O . SER A 1 279 ? 22.933 16.317 38.034 1.00 35.28 279 SER A O 1
ATOM 2101 N N . LEU A 1 280 ? 24.079 14.469 37.514 1.00 37.03 280 LEU A N 1
ATOM 2102 C CA . LEU A 1 280 ? 23.025 13.536 37.911 1.00 37.03 280 LEU A CA 1
ATOM 2103 C C . LEU A 1 280 ? 23.677 12.262 38.461 1.00 37.03 280 LEU A C 1
ATOM 2105 O O . LEU A 1 280 ? 23.902 11.281 37.758 1.00 37.03 280 LEU A O 1
ATOM 2109 N N . LYS A 1 281 ? 24.049 12.320 39.740 1.00 36.94 281 LYS A N 1
ATOM 2110 C CA . LYS A 1 281 ? 24.393 11.158 40.566 1.00 36.94 281 LYS A CA 1
ATOM 2111 C C . LYS A 1 281 ? 23.871 11.393 41.981 1.00 36.94 281 LYS A C 1
ATOM 2113 O O . LYS A 1 281 ? 24.563 11.999 42.785 1.00 36.94 281 LYS A O 1
ATOM 2118 N N . VAL A 1 282 ? 22.678 10.881 42.271 1.00 35.16 282 VAL A N 1
ATOM 2119 C CA . VAL A 1 282 ? 22.236 10.482 43.620 1.00 35.16 282 VAL A CA 1
ATOM 2120 C C . VAL A 1 282 ? 21.336 9.253 43.406 1.00 35.16 282 VAL A C 1
ATOM 2122 O O . VAL A 1 282 ? 20.295 9.362 42.773 1.00 35.16 282 VAL A O 1
ATOM 2125 N N . LEU A 1 283 ? 21.893 8.046 43.522 1.00 31.61 283 LEU A N 1
ATOM 2126 C CA . LEU A 1 283 ? 21.905 7.173 44.709 1.00 31.61 283 LEU A CA 1
ATOM 2127 C C . LEU A 1 283 ? 20.605 6.350 44.836 1.00 31.61 283 LEU A C 1
ATOM 2129 O O . LEU A 1 283 ? 19.596 6.827 45.342 1.00 31.61 283 LEU A O 1
ATOM 2133 N N . LEU A 1 284 ? 20.658 5.094 44.380 1.00 35.09 284 LEU A N 1
ATOM 2134 C CA . LEU A 1 284 ? 19.620 4.076 44.568 1.00 35.09 284 LEU A CA 1
ATOM 2135 C C . LEU A 1 284 ? 20.310 2.795 45.055 1.00 35.09 284 LEU A C 1
ATOM 2137 O O . LEU A 1 284 ? 20.968 2.110 44.282 1.00 35.09 284 LEU A O 1
ATOM 2141 N N . LEU A 1 285 ? 20.220 2.546 46.359 1.00 35.19 285 LEU A N 1
ATOM 2142 C CA . LEU A 1 285 ? 20.690 1.382 47.126 1.00 35.19 285 LEU A CA 1
ATOM 2143 C C . LEU A 1 285 ? 19.883 1.494 48.450 1.00 35.19 285 LEU A C 1
ATOM 2145 O O . LEU A 1 285 ? 19.849 2.583 49.011 1.00 35.19 285 LEU A O 1
ATOM 2149 N N . ILE A 1 286 ? 19.141 0.519 48.995 1.00 36.38 286 ILE A N 1
ATOM 2150 C CA . ILE A 1 286 ? 19.420 -0.904 49.262 1.00 36.38 286 ILE A CA 1
ATOM 2151 C C . ILE A 1 286 ? 18.093 -1.651 49.609 1.00 36.38 286 ILE A C 1
ATOM 2153 O O . ILE A 1 286 ? 17.266 -1.082 50.312 1.00 36.38 286 ILE A O 1
ATOM 2157 N N . SER A 1 287 ? 17.964 -2.916 49.145 1.00 36.44 287 SER A N 1
ATOM 2158 C CA . SER A 1 287 ? 17.376 -4.160 49.748 1.00 36.44 287 SER A CA 1
ATOM 2159 C C . SER A 1 287 ? 16.077 -4.084 50.596 1.00 36.44 287 SER A C 1
ATOM 2161 O O . SER A 1 287 ? 15.998 -3.315 51.544 1.00 36.44 287 SER A O 1
ATOM 2163 N N . SER A 1 288 ? 15.074 -4.976 50.472 1.00 39.09 288 SER A N 1
ATOM 2164 C CA . SER A 1 288 ? 15.172 -6.411 50.835 1.00 39.09 288 SER A CA 1
ATOM 2165 C C . SER A 1 288 ? 13.915 -7.251 50.498 1.00 39.09 288 SER A C 1
ATOM 2167 O O . SER A 1 288 ? 12.813 -6.880 50.877 1.00 39.09 288 SER A O 1
ATOM 2169 N N . VAL A 1 289 ? 14.135 -8.407 49.849 1.00 38.38 289 VAL A N 1
ATOM 2170 C CA . VAL A 1 289 ? 13.762 -9.788 50.262 1.00 38.38 289 VAL A CA 1
ATOM 2171 C C . VAL A 1 289 ? 12.325 -10.087 50.748 1.00 38.38 289 VAL A C 1
ATOM 2173 O O . VAL A 1 289 ? 11.975 -9.704 51.856 1.00 38.38 289 VAL A O 1
ATOM 2176 N N . LEU A 1 290 ? 11.592 -10.963 50.030 1.00 39.06 290 LEU A N 1
ATOM 2177 C CA . LEU A 1 290 ? 11.131 -12.264 50.568 1.00 39.06 290 LEU A CA 1
ATOM 2178 C C . LEU A 1 290 ? 10.531 -13.210 49.505 1.00 39.06 290 LEU A C 1
ATOM 2180 O O . LEU A 1 290 ? 9.817 -12.820 48.589 1.00 39.06 290 LEU A O 1
ATOM 2184 N N . VAL A 1 291 ? 10.892 -14.477 49.696 1.00 42.38 291 VAL A N 1
ATOM 2185 C CA . VAL A 1 291 ? 10.597 -15.720 48.971 1.00 42.38 291 VAL A CA 1
ATOM 2186 C C . VAL A 1 291 ? 9.236 -16.296 49.386 1.00 42.38 291 VAL A C 1
ATOM 2188 O O . VAL A 1 291 ? 8.904 -16.218 50.566 1.00 42.38 291 VAL A O 1
ATOM 2191 N N . SER A 1 292 ? 8.511 -16.949 48.463 1.00 41.78 292 SER A N 1
ATOM 2192 C CA . SER A 1 292 ? 7.795 -18.249 48.625 1.00 41.78 292 SER A CA 1
ATOM 2193 C C . SER A 1 292 ? 6.995 -18.534 47.339 1.00 41.78 292 SER A C 1
ATOM 2195 O O . SER A 1 292 ? 6.138 -17.740 46.975 1.00 41.78 292 SER A O 1
ATOM 2197 N N . LEU A 1 293 ? 7.362 -19.496 46.481 1.00 46.88 293 LEU A N 1
ATOM 2198 C CA . LEU A 1 293 ? 7.065 -20.939 46.579 1.00 46.88 293 LEU A CA 1
ATOM 2199 C C . LEU A 1 293 ? 5.616 -21.232 46.999 1.00 46.88 293 LEU A C 1
ATOM 2201 O O . LEU A 1 293 ? 5.314 -21.214 48.186 1.00 46.88 293 LEU A O 1
ATOM 2205 N N . TYR A 1 294 ? 4.770 -21.578 46.025 1.00 48.22 294 TYR A N 1
ATOM 2206 C CA . TYR A 1 294 ? 3.623 -22.467 46.213 1.00 48.22 294 TYR A CA 1
ATOM 2207 C C . TYR A 1 294 ? 3.454 -23.356 44.972 1.00 48.22 294 TYR A C 1
ATOM 2209 O O . TYR A 1 294 ? 3.255 -22.831 43.881 1.00 48.22 294 TYR A O 1
ATOM 2217 N N . ALA A 1 295 ? 3.586 -24.663 45.239 1.00 46.97 295 ALA A N 1
ATOM 2218 C CA . ALA A 1 295 ? 3.023 -25.860 44.595 1.00 46.97 295 ALA A CA 1
ATOM 2219 C C . ALA A 1 295 ? 3.033 -25.987 43.062 1.00 46.97 295 ALA A C 1
ATOM 2221 O O . ALA A 1 295 ? 2.254 -25.284 42.386 1.00 46.97 295 ALA A O 1
#

Radius of gyration: 29.31 Å; Cα contacts (8 Å, |Δi|>4): 552; chains: 1; bounding box: 47×96×77 Å

Organism: NCBI:txid64571

Foldseek 3Di:
DVFVHFLDDPPDPDLDCLQVAFDPPPCQHPDARPGDADDEAEEEAFDKGQDADDHPVQPPLVDPPGDAQQFDACQQVFKKFKWKWLAQRPWTFTQAIFGRQPDFRRGTQIAGRHLQAAWRAPLNGIWIKIWGCHPLDLGIHMHIHRYTYHHPHNRGDGFQATDDDDPSDDDDHDNDDDGAQNDRRGRHPYTDPVRSCCRNVNCRGHVHVCHHPRDPRVPVCVVDDDDDPDPDDDDDDDDDDDDDDDDDDDDDDDDDDDDDDDDDDDDDDDDDDDDDPDDDDDDDDDDDDDDDDDD

pLDDT: mean 75.25, std 26.52, range [28.03, 98.88]

Mean predicted aligned error: 14.68 Å

Secondary structure (DSSP, 8-state):
-TBTT-SSSTTSS---GGGGPPTTSTT--TTGGGPPP--EEEEETT-EEEEB---TT-S-SSSSSPPTT-----TT-EEEEEEEESSSSSS-EEEEEE-SB---TTS-EEEEPPTTPPPB--TTT-EEEEEEEESSSS-EEEEEEEEEEE-S-TT----S-BPP-------S--S----TT-STT---S-S-HHHHHHHTTTTTSTTSTTTTT-S--S-GGGGT--PPPP-----------------------------------------------------------------

Sequence (295 aa):
MSNPPGQAGPWSDNPSYEVHAWIGFKGKTFPCGGYPKGPVTTYRAGDIIQVRFWNHQVKDYQSFPPPDNIPQARHGGGACEFSLSYDGGKTWNVIGQYTKTCPDIYYEWPVQIPANVPSCTDSDRCLFAWSWTAYATNQFYHHCANVVINSADPNGSLPPLEMTVTNVEQIGQKADTNAEGDKIKTKSTGPNKNQTTTNTNGFYAAGGAAGTQGIDLGLNTIKGKTPPPDEEDDKVGSGKGGDNSSGGNGSGNNDSSDNVSRNKGGLRIGASSRFDPTSLKVLLLISSVLVSLYA